Protein AF-A0A959NGY1-F1 (afdb_monomer)

Mean predicted aligned error: 6.27 Å

Nearest PDB structures (foldseek):
  7a0g-assembly1_HHH  TM=1.715E-01  e=9.838E-01  Serratia marcescens
  6mrt-assembly1_A  TM=1.732E-01  e=1.813E+00  Escherichia coli K-12
  8e0m-assembly4_J  TM=2.168E-01  e=4.154E+00  synthetic construct
  8x84-assembly1_A  TM=2.748E-01  e=7.326E+00  Drosophila melanogaster

pLDDT: mean 87.31, std 7.96, range [44.34, 95.56]

Solvent-accessible surface area (backbone atoms only — not comparable to full-atom values): 14415 Å² total; per-residue (Å²): 134,86,80,70,83,81,49,65,69,60,51,49,52,52,48,64,76,48,44,64,54,61,56,50,50,51,54,52,50,49,54,50,52,50,46,69,55,47,52,39,51,52,37,30,70,77,70,30,64,66,53,15,48,46,54,49,51,46,54,59,63,68,42,46,67,54,53,57,50,37,60,57,42,42,62,56,49,50,65,50,43,63,74,26,58,91,41,62,72,58,28,42,53,53,44,52,54,48,51,51,53,47,44,52,59,48,36,50,60,42,34,53,52,48,62,48,18,80,53,40,23,78,77,73,32,72,93,37,49,70,43,30,72,46,41,54,42,44,42,54,20,51,46,31,47,46,58,46,57,54,50,61,53,38,72,67,70,69,35,57,69,61,46,50,52,51,51,50,50,49,46,52,53,47,53,48,36,41,58,52,29,56,75,74,37,95,47,59,66,59,24,52,38,51,32,22,51,57,48,24,52,52,26,48,48,52,44,48,52,51,13,56,76,58,75,38,39,69,58,53,53,51,40,48,48,68,28,50,53,54,35,55,52,51,31,54,49,45,68,71,71,46,91,49,68,69,58,42,53,51,49,52,52,53,50,49,51,53,49,50,53,55,50,50,61,50,50,67,76,72,108

Sequence (271 aa):
QRLLSINYNTLKSFAFKHINLPKHTITTNLINGVAGNLFPVLLAYYFSPAAAGLLFLAQQLLEAPFGMINKALWRVSYGKLSKETKKPHIAYRTLRKIHSNVSLLYSIPVLVLISFSEYSSIIFGESWKDFALIIPGYCFYVYFKNLSNATSYFTIFHKFTQESVWNIINLTVRILSIIIAANITDDPINCITIYCFISSLVYIGINTYWGLVSLQLGVFWENIAITIIPVLTIAYLISNFTNSLLNKLLLTSIFLVLFLFLSIKRLRKIG

Foldseek 3Di:
DDPPPPDPVVVVVVCVVCVVPVVLVVVLCVLVVCLVPVLLVLLCVLARNLLSVLVVCLCVPLLVVLVVVLVVLCVVLVVVLLVCLVPLLSSLLSVLLSLLVLLQVLLLSLLVQLLCLCCVCVVPNPSNNLSSLLRNLSSLLSSLVSSLVSNVVCVSNVVSVVVVVLSVVLSVQLVVLLVVQSVVDNDSSSSSSSSSVSSSVSSVVSLCVSCVVSVNNVSSVVSNCLRVVLSVVLSVCSVPPDPDPVSSVVSSVVSSVVSCVVSVVVSVVSD

Structure (mmCIF, N/CA/C/O backbone):
data_AF-A0A959NGY1-F1
#
_entry.id   AF-A0A959NGY1-F1
#
loop_
_atom_site.group_PDB
_atom_site.id
_atom_site.type_symbol
_atom_site.label_atom_id
_atom_site.label_alt_id
_atom_site.label_comp_id
_atom_site.label_asym_id
_atom_site.label_entity_id
_atom_site.label_seq_id
_atom_site.pdbx_PDB_ins_code
_atom_site.Cartn_x
_atom_site.Cartn_y
_atom_site.Cartn_z
_atom_site.occupancy
_atom_site.B_iso_or_equiv
_atom_site.auth_seq_id
_atom_site.auth_comp_id
_atom_site.auth_asym_id
_atom_site.auth_atom_id
_atom_site.pdbx_PDB_model_num
ATOM 1 N N . GLN A 1 1 ? -44.345 -8.610 7.244 1.00 44.34 1 GLN A N 1
ATOM 2 C CA . GLN A 1 1 ? -43.342 -7.573 7.576 1.00 44.34 1 GLN A CA 1
ATOM 3 C C . GLN A 1 1 ? -43.915 -6.220 7.169 1.00 44.34 1 GLN A C 1
ATOM 5 O O . GLN A 1 1 ? -44.184 -6.024 5.994 1.00 44.34 1 GLN A O 1
ATOM 10 N N . ARG A 1 2 ? -44.213 -5.337 8.134 1.00 44.53 2 ARG A N 1
ATOM 11 C CA . ARG A 1 2 ? -44.762 -3.994 7.874 1.00 44.53 2 ARG A CA 1
ATOM 12 C C . ARG A 1 2 ? -43.672 -3.123 7.244 1.00 44.53 2 ARG A C 1
ATOM 14 O O . ARG A 1 2 ? -42.719 -2.763 7.929 1.00 44.53 2 ARG A O 1
ATOM 21 N N . LEU A 1 3 ? -43.819 -2.783 5.966 1.00 50.94 3 LEU A N 1
ATOM 22 C CA . LEU A 1 3 ? -43.123 -1.639 5.382 1.00 50.94 3 LEU A CA 1
ATOM 23 C C . LEU A 1 3 ? -43.701 -0.392 6.061 1.00 50.94 3 LEU A C 1
ATOM 25 O O . LEU A 1 3 ? -44.838 -0.007 5.805 1.00 50.94 3 LEU A O 1
ATOM 29 N N . LEU A 1 4 ? -42.957 0.159 7.022 1.00 62.94 4 LEU A N 1
ATOM 30 C CA . LEU A 1 4 ? -43.281 1.427 7.671 1.00 62.94 4 LEU A CA 1
ATOM 31 C C . LEU A 1 4 ? -43.452 2.487 6.581 1.00 62.94 4 LEU A C 1
ATOM 33 O O . LEU A 1 4 ? -42.560 2.657 5.752 1.00 62.94 4 LEU A O 1
ATOM 37 N N . SER A 1 5 ? -44.588 3.184 6.585 1.00 66.44 5 SER A N 1
ATOM 38 C CA . SER A 1 5 ? -44.826 4.358 5.748 1.00 66.44 5 SER A CA 1
ATOM 39 C C . SER A 1 5 ? -43.659 5.326 5.923 1.00 66.44 5 SER A C 1
ATOM 41 O O . SER A 1 5 ? -43.484 5.919 6.992 1.00 66.44 5 SER A O 1
ATOM 43 N N . ILE A 1 6 ? -42.819 5.433 4.900 1.00 70.62 6 ILE A N 1
ATOM 44 C CA . ILE A 1 6 ? -41.638 6.282 4.918 1.00 70.62 6 ILE A CA 1
ATOM 45 C C . ILE A 1 6 ? -42.121 7.735 4.945 1.00 70.62 6 ILE A C 1
ATOM 47 O O . ILE A 1 6 ? -42.560 8.279 3.936 1.00 70.62 6 ILE A O 1
ATOM 51 N N . ASN A 1 7 ? -42.081 8.360 6.120 1.00 84.06 7 ASN A N 1
ATOM 52 C CA . ASN A 1 7 ? -42.455 9.759 6.274 1.00 84.06 7 ASN A CA 1
ATOM 53 C C . ASN A 1 7 ? -41.343 10.644 5.690 1.00 84.06 7 ASN A C 1
ATOM 55 O O . ASN A 1 7 ? -40.204 10.625 6.166 1.00 84.06 7 ASN A O 1
ATOM 59 N N . TYR A 1 8 ? -41.686 11.435 4.671 1.00 84.56 8 TYR A N 1
ATOM 60 C CA . TYR A 1 8 ? -40.755 12.317 3.971 1.00 84.56 8 TYR A CA 1
ATOM 61 C C . TYR A 1 8 ? -40.022 13.286 4.909 1.00 84.56 8 TYR A C 1
ATOM 63 O O . TYR A 1 8 ? -38.820 13.487 4.761 1.00 84.56 8 TYR A O 1
ATOM 71 N N . ASN A 1 9 ? -40.695 13.832 5.926 1.00 84.25 9 ASN A N 1
ATOM 72 C CA . ASN A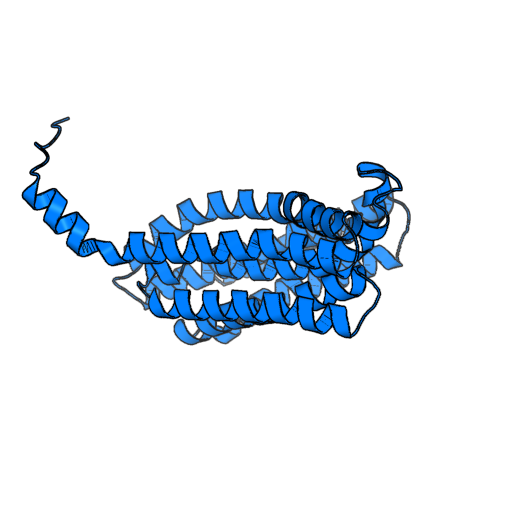 1 9 ? -40.073 14.763 6.872 1.00 84.25 9 ASN A CA 1
ATOM 73 C C . ASN A 1 9 ? -39.043 14.063 7.767 1.00 84.25 9 ASN A C 1
ATOM 75 O O . ASN A 1 9 ? -37.989 14.628 8.060 1.00 84.25 9 ASN A O 1
ATOM 79 N N . THR A 1 10 ? -39.312 12.814 8.153 1.00 82.94 10 THR A N 1
ATOM 80 C CA . THR A 1 10 ? -38.369 11.978 8.908 1.00 82.94 10 THR A CA 1
ATOM 81 C C . THR A 1 10 ? -37.174 11.582 8.045 1.00 82.94 10 THR A C 1
ATOM 83 O O . THR A 1 10 ? -36.039 11.607 8.515 1.00 82.94 10 THR A O 1
ATOM 86 N N . LEU A 1 11 ? -37.402 11.277 6.765 1.00 84.06 11 LEU A N 1
ATOM 87 C CA . LEU A 1 11 ? -36.331 10.934 5.833 1.00 84.06 11 LEU A CA 1
ATOM 88 C C . LEU A 1 11 ? -35.454 12.150 5.509 1.00 84.06 11 LEU A C 1
ATOM 90 O O . LEU A 1 11 ? -34.229 12.050 5.519 1.00 84.06 11 LEU A O 1
ATOM 94 N N . LYS A 1 12 ? -36.074 13.319 5.315 1.00 85.06 12 LYS A N 1
ATOM 95 C CA . LYS A 1 12 ? -35.396 14.602 5.123 1.00 85.06 12 LYS A CA 1
ATOM 96 C C . LYS A 1 12 ? -34.553 14.963 6.346 1.00 85.06 12 LYS A C 1
ATOM 98 O O . LYS A 1 12 ? -33.370 15.250 6.190 1.00 85.06 12 LYS A O 1
ATOM 103 N N . SER A 1 13 ? -35.106 14.903 7.561 1.00 85.12 13 SER A N 1
ATOM 104 C CA . SER A 1 13 ? -34.338 15.226 8.774 1.00 85.12 13 SER A CA 1
ATOM 105 C C . SER A 1 13 ? -33.170 14.260 8.994 1.00 85.12 13 SER A C 1
ATOM 107 O O . SER A 1 13 ? -32.072 14.695 9.344 1.00 85.12 13 SER A O 1
ATOM 109 N N . PHE A 1 14 ? -33.363 12.969 8.706 1.00 84.88 14 PHE A N 1
ATOM 110 C CA . PHE A 1 14 ? -32.304 11.966 8.771 1.00 84.88 14 PH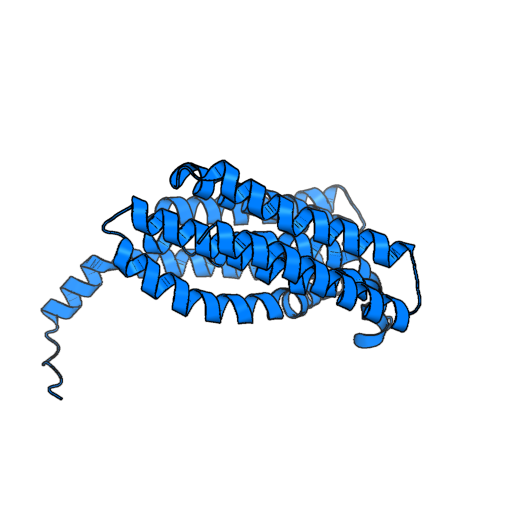E A CA 1
ATOM 111 C C . PHE A 1 14 ? -31.201 12.225 7.733 1.00 84.88 14 PHE A C 1
ATOM 113 O O . PHE A 1 14 ? -30.018 12.180 8.071 1.00 84.88 14 PHE A O 1
ATOM 120 N N . ALA A 1 15 ? -31.568 12.571 6.495 1.00 83.00 15 ALA A N 1
ATOM 121 C CA . ALA A 1 15 ? -30.618 12.925 5.443 1.00 83.00 15 ALA A CA 1
ATOM 122 C C . ALA A 1 15 ? -29.793 14.170 5.809 1.00 83.00 15 ALA A C 1
ATOM 124 O O . ALA A 1 15 ? -28.568 14.141 5.705 1.00 83.00 15 ALA A O 1
ATOM 125 N N . PHE A 1 16 ? -30.432 15.232 6.316 1.00 85.44 16 PHE A N 1
ATOM 126 C CA . PHE A 1 16 ? -29.725 16.436 6.771 1.00 85.44 16 PHE A CA 1
ATOM 127 C C . PHE A 1 16 ? -28.814 16.160 7.969 1.00 85.44 16 PHE A C 1
ATOM 129 O O . PHE A 1 16 ? -27.686 16.646 8.001 1.00 85.44 16 PHE A O 1
ATOM 136 N N . LYS A 1 17 ? -29.248 15.321 8.918 1.00 83.50 17 LYS A N 1
ATOM 137 C CA . LYS A 1 17 ? -28.428 14.920 10.071 1.00 83.50 17 LYS A CA 1
ATOM 138 C C . LYS A 1 17 ? -27.142 14.195 9.658 1.00 83.50 17 LYS A C 1
ATOM 140 O O . LYS A 1 17 ? -26.129 14.313 10.344 1.00 83.50 17 LYS A O 1
ATOM 145 N N . HIS A 1 18 ? -27.170 13.463 8.545 1.00 78.94 18 HIS A N 1
ATOM 146 C CA . HIS A 1 18 ? -26.042 12.665 8.063 1.00 78.94 18 HIS A CA 1
ATOM 147 C C . HIS A 1 18 ? -25.362 13.227 6.805 1.00 78.94 18 HIS A C 1
ATOM 149 O O . HIS A 1 18 ? -24.493 12.554 6.260 1.00 78.94 18 HIS A O 1
ATOM 155 N N . ILE A 1 19 ? -25.676 14.458 6.378 1.00 82.44 19 ILE A N 1
ATOM 156 C CA . ILE A 1 19 ? -25.215 15.051 5.105 1.00 82.44 19 ILE A CA 1
ATOM 157 C C . ILE A 1 19 ? -23.688 15.172 4.979 1.00 82.44 19 ILE A C 1
ATOM 159 O O . ILE A 1 19 ? -23.140 15.142 3.876 1.00 82.44 19 ILE A O 1
ATOM 163 N N . ASN A 1 20 ? -22.982 15.254 6.108 1.00 77.62 20 ASN A N 1
ATOM 164 C CA . ASN A 1 20 ? -21.523 15.333 6.121 1.00 77.62 20 ASN A CA 1
ATOM 165 C C . ASN A 1 20 ? -20.879 14.053 5.578 1.00 77.62 20 ASN A C 1
ATOM 167 O O . ASN A 1 20 ? -19.856 14.137 4.908 1.00 77.62 20 ASN A O 1
ATOM 171 N N . LEU A 1 21 ? -21.492 12.886 5.799 1.00 77.81 21 LEU A N 1
ATOM 172 C CA . LEU A 1 21 ? -20.966 11.617 5.304 1.00 77.81 21 LEU A CA 1
ATOM 173 C C . LEU A 1 21 ? -20.900 11.582 3.763 1.00 77.81 21 LEU A C 1
ATOM 175 O O . LEU A 1 21 ? -19.789 11.495 3.248 1.00 77.81 21 LEU A O 1
ATOM 179 N N . PRO A 1 22 ? -22.011 11.711 3.002 1.00 79.69 22 PRO A N 1
ATOM 180 C CA . PRO A 1 22 ? -21.950 11.696 1.544 1.00 79.69 22 PRO A CA 1
ATOM 181 C C . PRO A 1 22 ? -21.098 12.843 0.997 1.00 79.69 22 PRO A C 1
ATOM 183 O O . PRO A 1 22 ? -20.336 12.617 0.063 1.00 79.69 22 PRO A O 1
ATOM 186 N N . LYS A 1 23 ? -21.137 14.040 1.604 1.00 80.56 23 LYS A N 1
ATOM 187 C CA . LYS A 1 23 ? -20.285 15.164 1.185 1.00 80.56 23 LYS A CA 1
ATOM 188 C C . LYS A 1 23 ? -18.796 14.811 1.273 1.00 80.56 23 LYS A C 1
ATOM 190 O O . LYS A 1 23 ? -18.067 15.004 0.305 1.00 80.56 23 LYS A O 1
ATOM 195 N N . HIS A 1 24 ? -18.348 14.257 2.399 1.00 77.25 24 HIS A N 1
ATOM 196 C CA . HIS A 1 24 ? -16.954 13.847 2.569 1.00 77.25 24 HIS A CA 1
ATOM 197 C C . HIS A 1 24 ? -16.579 12.654 1.693 1.00 77.25 24 HIS A C 1
ATOM 199 O O . HIS A 1 24 ? -15.494 12.649 1.112 1.00 77.25 24 HIS A O 1
ATOM 205 N N . THR A 1 25 ? -17.465 11.666 1.562 1.00 75.94 25 THR A N 1
ATOM 206 C CA . THR A 1 25 ? -17.229 10.495 0.713 1.00 75.94 25 THR A CA 1
ATOM 207 C C . THR A 1 25 ? -17.084 10.890 -0.755 1.00 75.94 25 THR A C 1
ATOM 209 O O . THR A 1 25 ? -16.156 10.423 -1.405 1.00 75.94 25 THR A O 1
ATOM 212 N N . ILE A 1 26 ? -17.929 11.788 -1.275 1.00 82.44 26 ILE A N 1
ATOM 213 C CA . ILE A 1 26 ? -17.833 12.273 -2.660 1.00 82.44 26 ILE A CA 1
ATOM 214 C C . ILE A 1 26 ? -16.496 12.982 -2.885 1.00 82.44 26 ILE A C 1
ATOM 216 O O . ILE A 1 26 ? -15.760 12.608 -3.795 1.00 82.44 26 ILE A O 1
ATOM 220 N N . THR A 1 27 ? -16.139 13.950 -2.035 1.00 79.75 27 THR A N 1
ATOM 221 C CA . THR A 1 27 ? -14.873 14.689 -2.170 1.00 79.75 27 THR A CA 1
ATOM 222 C C . THR A 1 27 ? -13.664 13.761 -2.090 1.00 79.75 27 THR A C 1
ATOM 224 O O . THR A 1 27 ? -12.754 13.850 -2.909 1.00 79.75 27 THR A O 1
ATOM 227 N N . THR A 1 28 ? -13.667 12.831 -1.136 1.00 76.69 28 THR A N 1
ATOM 228 C CA . THR A 1 28 ? -12.581 11.861 -0.955 1.00 76.69 28 THR A CA 1
ATOM 229 C C . THR A 1 28 ? -12.456 10.928 -2.156 1.00 76.69 28 THR A C 1
ATOM 231 O O . THR A 1 28 ? -11.351 10.692 -2.640 1.00 76.69 28 THR A O 1
ATOM 234 N N . ASN A 1 29 ? -13.577 10.437 -2.688 1.00 79.19 29 ASN A N 1
ATOM 235 C CA . ASN A 1 29 ? -13.581 9.577 -3.868 1.00 79.19 29 ASN A CA 1
ATOM 236 C C . ASN A 1 29 ? -13.106 10.319 -5.119 1.00 79.19 29 ASN A C 1
ATOM 238 O O . ASN A 1 29 ? -12.362 9.741 -5.905 1.00 79.19 29 ASN A O 1
ATOM 242 N N . LEU A 1 30 ? -13.478 11.591 -5.288 1.00 82.62 30 LEU A N 1
ATOM 243 C CA . LEU A 1 30 ? -12.987 12.424 -6.387 1.00 82.62 30 LEU A CA 1
ATOM 244 C C . LEU A 1 30 ? -11.478 12.649 -6.286 1.00 82.62 30 LEU A C 1
ATOM 246 O O . LEU A 1 30 ? -10.767 12.392 -7.252 1.00 82.62 30 LEU A O 1
ATOM 250 N N . ILE A 1 31 ? -10.980 13.053 -5.113 1.00 79.50 31 ILE A N 1
ATOM 251 C CA . ILE A 1 31 ? -9.542 13.242 -4.871 1.00 79.50 31 ILE A CA 1
ATOM 252 C C . ILE A 1 31 ? -8.777 11.954 -5.177 1.00 79.50 31 ILE A C 1
ATOM 254 O O . ILE A 1 31 ? -7.792 11.979 -5.910 1.00 79.50 31 ILE A O 1
ATOM 258 N N . ASN A 1 32 ? -9.250 10.818 -4.664 1.00 77.44 32 ASN A N 1
ATOM 259 C CA . ASN A 1 32 ? -8.598 9.530 -4.878 1.00 77.44 32 ASN A CA 1
ATOM 260 C C . ASN A 1 32 ? -8.693 9.050 -6.333 1.00 77.44 32 ASN A C 1
ATOM 262 O O . ASN A 1 32 ? -7.741 8.450 -6.829 1.00 77.44 32 ASN A O 1
ATOM 266 N N . GLY A 1 33 ? -9.804 9.328 -7.018 1.00 78.94 33 GLY A N 1
ATOM 267 C CA . GLY A 1 33 ? -9.996 9.010 -8.432 1.00 78.94 33 GLY A CA 1
ATOM 268 C C . GLY A 1 33 ? -9.076 9.825 -9.337 1.00 78.94 33 GLY A C 1
ATOM 269 O O . GLY A 1 33 ? -8.413 9.255 -10.202 1.00 78.94 33 GLY A O 1
ATOM 270 N N . VAL A 1 34 ? -8.971 11.136 -9.094 1.00 80.75 34 VAL A N 1
ATOM 271 C CA . VAL A 1 34 ? -8.015 12.006 -9.794 1.00 80.75 34 VAL A CA 1
ATOM 272 C C . VAL A 1 34 ? -6.599 11.542 -9.504 1.00 80.75 34 VAL A C 1
ATOM 274 O O . VAL A 1 34 ? -5.860 11.297 -10.446 1.00 80.75 34 VAL A O 1
ATOM 277 N N . ALA A 1 35 ? -6.243 11.331 -8.232 1.00 75.12 35 ALA A N 1
ATOM 278 C CA . ALA A 1 35 ? -4.925 10.834 -7.856 1.00 75.12 35 ALA A CA 1
ATOM 279 C C . ALA A 1 35 ? -4.588 9.560 -8.648 1.00 75.12 35 ALA A C 1
ATOM 281 O O . ALA A 1 35 ? -3.631 9.543 -9.410 1.00 75.12 35 ALA A O 1
ATOM 282 N N . GLY A 1 36 ? -5.404 8.508 -8.525 1.00 75.44 36 GLY A N 1
ATOM 283 C CA . GLY A 1 36 ? -5.124 7.193 -9.109 1.00 75.44 36 GLY A CA 1
ATOM 284 C C . GLY A 1 36 ? -4.851 7.206 -10.615 1.00 75.44 36 GLY A C 1
ATOM 285 O O . GLY A 1 36 ? -3.974 6.469 -11.063 1.00 75.44 36 GLY A O 1
ATOM 286 N N . ASN A 1 37 ? -5.549 8.066 -11.362 1.00 83.62 37 ASN A N 1
ATOM 287 C CA . ASN A 1 37 ? -5.428 8.162 -12.819 1.00 83.62 37 ASN A CA 1
ATOM 288 C C . ASN A 1 37 ? -4.421 9.221 -13.281 1.00 83.62 37 ASN A C 1
ATOM 290 O O . ASN A 1 37 ? -3.839 9.085 -14.353 1.00 83.62 37 ASN A O 1
ATOM 294 N N . LEU A 1 38 ? -4.182 10.260 -12.482 1.00 87.56 38 LEU A N 1
ATOM 295 C CA . LEU A 1 38 ? -3.231 11.311 -12.826 1.00 87.56 38 LEU A CA 1
ATOM 296 C C . LEU A 1 38 ? -1.793 10.778 -12.847 1.00 87.56 38 LEU A C 1
ATOM 298 O O . LEU A 1 38 ? -1.001 11.226 -13.668 1.00 87.56 38 LEU A O 1
ATOM 302 N N . PHE A 1 39 ? -1.448 9.802 -11.998 1.00 85.88 39 PHE A N 1
ATOM 303 C CA . PHE A 1 39 ? -0.073 9.287 -11.942 1.00 85.88 39 PHE A CA 1
ATOM 304 C C . PHE A 1 39 ? 0.375 8.582 -13.229 1.00 85.88 39 PHE A C 1
ATOM 306 O O . PHE A 1 39 ? 1.413 8.985 -13.752 1.00 85.88 39 PHE A O 1
ATOM 313 N N . PRO A 1 40 ? -0.371 7.607 -13.797 1.00 90.44 40 PRO A N 1
ATOM 314 C CA . PRO A 1 40 ? -0.023 7.053 -15.106 1.00 90.44 40 PRO A CA 1
ATOM 315 C C . PRO A 1 40 ? 0.048 8.120 -16.207 1.00 90.44 40 PRO A C 1
ATOM 317 O O . PRO A 1 40 ? 0.937 8.058 -17.047 1.00 90.44 40 PRO A O 1
ATOM 320 N N . VAL A 1 41 ? -0.834 9.128 -16.182 1.00 92.94 41 VAL A N 1
ATOM 321 C CA . VAL A 1 41 ? -0.826 10.224 -17.169 1.00 92.94 41 VAL A CA 1
ATOM 322 C C . VAL A 1 41 ? 0.448 11.066 -17.068 1.00 92.94 41 VAL A C 1
ATOM 324 O O . VAL A 1 41 ? 1.081 11.333 -18.085 1.00 92.94 41 VAL A O 1
ATOM 327 N N . LEU A 1 42 ? 0.861 11.448 -15.856 1.00 93.38 42 LEU A N 1
ATOM 328 C CA . LEU A 1 42 ? 2.111 12.183 -15.646 1.00 93.38 42 LEU A CA 1
ATOM 329 C C . LEU A 1 42 ? 3.3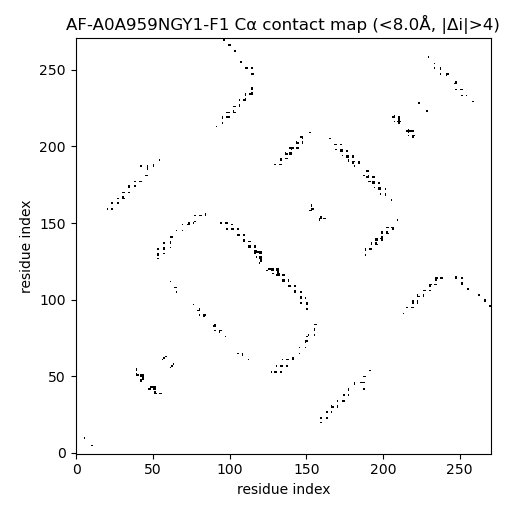24 11.351 -16.079 1.00 93.38 42 LEU A C 1
ATOM 331 O O . LEU A 1 42 ? 4.219 11.873 -16.732 1.00 93.38 42 LEU A O 1
ATOM 335 N N . LEU A 1 43 ? 3.333 10.050 -15.785 1.00 94.38 43 LEU A N 1
ATOM 336 C CA . LEU A 1 43 ? 4.395 9.147 -16.235 1.00 94.38 43 LEU A CA 1
ATOM 337 C C . LEU A 1 43 ? 4.459 9.026 -17.763 1.00 94.38 43 LEU A C 1
ATOM 339 O O . LEU A 1 43 ? 5.552 9.022 -18.326 1.00 94.38 43 LEU A O 1
ATOM 343 N N . ALA A 1 44 ? 3.305 8.977 -18.435 1.00 95.56 44 ALA A N 1
ATOM 344 C CA . ALA A 1 44 ? 3.236 8.980 -19.894 1.00 95.56 44 ALA A CA 1
ATOM 345 C C . ALA A 1 44 ? 3.781 10.281 -20.492 1.00 95.56 44 ALA A C 1
ATOM 347 O O . ALA A 1 44 ? 4.455 10.238 -21.516 1.00 95.56 44 ALA A O 1
ATOM 348 N N . TYR A 1 45 ? 3.483 11.413 -19.848 1.00 95.44 45 TYR A N 1
ATOM 349 C CA . TYR A 1 45 ? 3.924 12.738 -20.275 1.00 95.44 45 TYR A CA 1
ATOM 350 C C . TYR A 1 45 ? 5.437 12.936 -20.118 1.00 95.44 45 TYR A C 1
ATOM 352 O O . TYR A 1 45 ? 6.078 13.422 -21.043 1.00 95.44 45 TYR A O 1
ATOM 360 N N . TYR A 1 46 ? 6.006 12.563 -18.967 1.00 95.44 46 TYR A N 1
ATOM 361 C CA . TYR A 1 46 ? 7.428 12.785 -18.684 1.00 95.44 46 TYR A CA 1
ATOM 362 C C . TYR A 1 46 ? 8.358 11.748 -19.323 1.00 95.44 46 TYR A C 1
ATOM 364 O O . TYR A 1 46 ? 9.492 12.086 -19.638 1.00 95.44 46 TYR A O 1
ATOM 372 N N . PHE A 1 47 ? 7.902 10.503 -19.507 1.00 95.56 47 PHE A N 1
ATOM 373 C CA . PHE A 1 47 ? 8.756 9.411 -19.984 1.00 95.56 47 PHE A CA 1
ATOM 374 C C . PHE A 1 47 ? 8.232 8.794 -21.278 1.00 95.56 47 PHE A C 1
ATOM 376 O O . PHE A 1 47 ? 8.783 9.018 -22.351 1.00 95.56 47 PHE A O 1
ATOM 383 N N . SER A 1 48 ? 7.192 7.963 -21.189 1.00 94.94 48 SER A N 1
ATOM 384 C CA . SER A 1 48 ? 6.589 7.307 -22.351 1.00 94.94 48 SER A CA 1
ATOM 385 C C . SER A 1 48 ? 5.278 6.601 -21.990 1.00 94.94 48 SER A C 1
ATOM 387 O O . SER A 1 48 ? 5.075 6.210 -20.832 1.00 94.94 48 SER A O 1
ATOM 389 N N . PRO A 1 49 ? 4.407 6.319 -22.977 1.00 94.69 49 PRO A N 1
ATOM 390 C CA . PRO A 1 49 ? 3.235 5.468 -22.769 1.00 94.69 49 PRO A CA 1
ATOM 391 C C . PRO A 1 49 ? 3.578 4.078 -22.209 1.00 94.69 49 PRO A C 1
ATOM 393 O O . PRO A 1 49 ? 2.799 3.522 -21.436 1.00 94.69 49 PRO A O 1
ATOM 396 N N . ALA A 1 50 ? 4.751 3.528 -22.549 1.00 92.25 50 ALA A N 1
ATOM 397 C CA . ALA A 1 50 ? 5.211 2.243 -22.024 1.00 92.25 50 ALA A CA 1
ATOM 398 C C . ALA A 1 50 ? 5.452 2.300 -20.504 1.00 92.25 50 ALA A C 1
ATOM 400 O O . ALA A 1 50 ? 4.987 1.424 -19.775 1.00 92.25 50 ALA A O 1
ATOM 401 N N . ALA A 1 51 ? 6.081 3.370 -20.006 1.00 93.06 51 ALA A N 1
ATOM 402 C CA . ALA A 1 51 ? 6.302 3.576 -18.574 1.00 93.06 51 ALA A CA 1
ATOM 403 C C . ALA A 1 51 ? 4.984 3.709 -17.789 1.00 93.06 51 ALA A C 1
ATOM 405 O O . ALA A 1 51 ? 4.823 3.138 -16.708 1.00 93.06 51 ALA A O 1
ATOM 406 N N . ALA A 1 52 ? 4.000 4.411 -18.358 1.00 93.94 52 ALA A N 1
ATOM 407 C CA . ALA A 1 52 ? 2.654 4.467 -17.794 1.00 93.94 52 ALA A CA 1
ATOM 408 C C . ALA A 1 52 ? 1.971 3.090 -17.776 1.00 93.94 52 ALA A C 1
ATOM 410 O O . ALA A 1 52 ? 1.305 2.746 -16.797 1.00 93.94 52 ALA A O 1
ATOM 411 N N . GLY A 1 53 ? 2.182 2.285 -18.822 1.00 93.12 53 GLY A N 1
ATOM 412 C CA . GLY A 1 53 ? 1.730 0.898 -18.901 1.00 93.12 53 GLY A CA 1
ATOM 413 C C . GLY A 1 53 ? 2.287 0.024 -17.775 1.00 93.12 53 GLY A C 1
ATOM 414 O O . GLY A 1 53 ? 1.525 -0.730 -17.169 1.00 93.12 53 GLY A O 1
ATOM 415 N N . LEU A 1 54 ? 3.573 0.170 -17.429 1.00 92.56 54 LEU A N 1
ATOM 416 C CA . LEU A 1 54 ? 4.194 -0.545 -16.303 1.00 92.56 54 LEU A CA 1
ATOM 417 C C . LEU A 1 54 ? 3.495 -0.234 -14.973 1.00 92.56 54 LEU A C 1
ATOM 419 O O . LEU A 1 54 ? 3.135 -1.148 -14.227 1.00 92.56 54 LEU A O 1
ATOM 423 N N . LEU A 1 55 ? 3.259 1.050 -14.684 1.00 92.38 55 LEU A N 1
ATOM 424 C CA . LEU A 1 55 ? 2.562 1.458 -13.461 1.00 92.38 55 LEU A CA 1
ATOM 425 C C . LEU A 1 55 ? 1.095 1.003 -13.460 1.00 92.38 55 LEU A C 1
ATOM 427 O O . LEU A 1 55 ? 0.581 0.588 -12.421 1.00 92.38 55 LEU A O 1
ATOM 431 N N . PHE A 1 56 ? 0.420 1.061 -14.608 1.00 91.94 56 PHE A N 1
ATOM 432 C CA . PHE A 1 56 ? -0.950 0.573 -14.746 1.00 91.94 56 PHE A CA 1
ATOM 433 C C . PHE A 1 56 ? -1.041 -0.935 -14.478 1.00 91.94 56 PHE A C 1
ATOM 435 O O . PHE A 1 56 ? -1.904 -1.377 -13.719 1.00 91.94 56 PHE A O 1
ATOM 442 N N . LEU A 1 57 ? -0.123 -1.731 -15.034 1.00 91.75 57 LEU A N 1
ATOM 443 C CA . LEU A 1 57 ? -0.066 -3.167 -14.764 1.00 91.75 57 LEU A CA 1
ATOM 444 C C . LEU A 1 57 ? 0.193 -3.440 -13.275 1.00 91.75 57 LEU A C 1
ATOM 446 O O . LEU A 1 57 ? -0.467 -4.300 -12.690 1.00 91.75 57 LEU A O 1
ATOM 450 N N . ALA A 1 58 ? 1.075 -2.660 -12.638 1.00 92.38 58 ALA A N 1
ATOM 451 C CA . ALA A 1 58 ? 1.319 -2.733 -11.196 1.00 92.38 58 ALA A CA 1
ATOM 452 C C . ALA A 1 58 ? 0.037 -2.484 -10.390 1.00 92.38 58 ALA A C 1
ATOM 454 O O . ALA A 1 58 ? -0.298 -3.273 -9.508 1.00 92.38 58 ALA A O 1
ATOM 455 N N . GLN A 1 59 ? -0.712 -1.432 -10.730 1.00 91.69 59 GLN A N 1
ATOM 456 C CA . GLN A 1 59 ? -1.990 -1.108 -10.092 1.00 91.69 59 GLN A CA 1
ATOM 457 C C . GLN A 1 59 ? -2.989 -2.262 -10.198 1.00 91.69 59 GLN A C 1
ATOM 459 O O . GLN A 1 59 ? -3.598 -2.636 -9.199 1.00 91.69 59 GLN A O 1
ATOM 464 N N . GLN A 1 60 ? -3.147 -2.854 -11.382 1.00 90.06 60 GLN A N 1
ATOM 465 C CA . GLN A 1 60 ? -4.150 -3.900 -11.582 1.00 90.06 60 GLN A CA 1
ATOM 466 C C . GLN A 1 60 ? -3.754 -5.227 -10.937 1.00 90.06 60 GLN A C 1
ATOM 468 O O . GLN A 1 60 ? -4.572 -5.862 -10.272 1.00 90.06 60 GLN A O 1
ATOM 473 N N . LEU A 1 61 ? -2.503 -5.650 -11.115 1.00 90.38 61 LEU A N 1
ATOM 474 C CA . LEU A 1 61 ? -2.048 -6.957 -10.657 1.00 90.38 61 LEU A CA 1
ATOM 475 C C . LEU A 1 61 ? -1.752 -6.961 -9.157 1.00 90.38 61 LEU A C 1
ATOM 477 O O . LEU A 1 61 ? -2.181 -7.862 -8.435 1.00 90.38 61 LEU A O 1
ATOM 481 N N . LEU A 1 62 ? -1.010 -5.958 -8.685 1.00 92.25 62 LEU A N 1
ATOM 482 C CA . LEU A 1 62 ? -0.471 -5.961 -7.330 1.00 92.25 62 LEU A CA 1
ATOM 483 C C . LEU A 1 62 ? -1.506 -5.480 -6.311 1.00 92.25 62 LEU A C 1
ATOM 485 O O . LEU A 1 62 ? -1.440 -5.911 -5.166 1.00 92.25 62 LEU A O 1
ATOM 489 N N . GLU A 1 63 ? -2.499 -4.660 -6.689 1.00 91.88 63 GLU A N 1
ATOM 490 C CA . GLU A 1 63 ? -3.579 -4.269 -5.765 1.00 91.88 63 GLU A CA 1
ATOM 491 C C . GLU A 1 63 ? -4.720 -5.297 -5.675 1.00 91.88 63 GLU A C 1
ATOM 493 O O . GLU A 1 63 ? -5.408 -5.350 -4.650 1.00 91.88 63 GLU A O 1
ATOM 498 N N . ALA A 1 64 ? -4.916 -6.143 -6.694 1.00 91.44 64 ALA A N 1
ATOM 499 C CA . ALA A 1 64 ? -6.001 -7.128 -6.746 1.00 91.44 64 ALA A CA 1
ATOM 500 C C . ALA A 1 64 ? -6.142 -8.005 -5.481 1.00 91.44 64 ALA A C 1
ATOM 502 O O . ALA A 1 64 ? -7.243 -8.034 -4.908 1.00 91.44 64 ALA A O 1
ATOM 503 N N . PRO A 1 65 ? -5.084 -8.681 -4.977 1.00 89.31 65 PRO A N 1
ATOM 504 C CA . PRO A 1 65 ? -5.215 -9.536 -3.795 1.00 89.31 65 PRO A CA 1
ATOM 505 C C . PRO A 1 65 ? -5.611 -8.738 -2.544 1.00 89.31 65 PRO A C 1
ATOM 507 O O . PRO A 1 65 ? -6.453 -9.178 -1.757 1.00 89.31 65 PRO A O 1
ATOM 510 N N . PHE A 1 66 ? -5.083 -7.521 -2.386 1.00 90.31 66 PHE A N 1
ATOM 511 C CA . PHE A 1 66 ? -5.434 -6.641 -1.270 1.00 90.31 66 PHE A CA 1
ATOM 512 C C . PHE A 1 66 ? -6.884 -6.168 -1.363 1.00 90.31 66 PHE A C 1
ATOM 514 O O . PHE A 1 66 ? -7.574 -6.097 -0.349 1.00 90.31 66 PHE A O 1
ATOM 521 N N . GLY A 1 67 ? -7.386 -5.894 -2.570 1.00 86.69 67 GLY A N 1
ATOM 522 C CA . GLY A 1 67 ? -8.780 -5.522 -2.804 1.00 86.69 67 GLY A CA 1
ATOM 523 C C . GLY A 1 67 ? -9.771 -6.595 -2.339 1.00 86.69 67 GLY A C 1
ATOM 524 O O . GLY A 1 67 ? -10.784 -6.270 -1.710 1.00 86.69 67 GLY A O 1
ATOM 525 N N . MET A 1 68 ? -9.474 -7.874 -2.591 1.00 86.19 68 MET A N 1
ATOM 526 C CA . MET A 1 68 ? -10.302 -8.994 -2.119 1.00 86.19 68 MET A CA 1
ATOM 527 C C . MET A 1 68 ? -10.323 -9.068 -0.589 1.00 86.19 68 MET A C 1
ATOM 529 O O . MET A 1 68 ? -11.394 -9.153 0.019 1.00 86.19 68 MET A O 1
ATOM 533 N N . ILE A 1 69 ? -9.147 -8.962 0.031 1.00 88.19 69 ILE A N 1
ATOM 534 C CA . ILE A 1 69 ? -8.994 -8.993 1.486 1.00 88.19 69 ILE A CA 1
ATOM 535 C C . ILE A 1 69 ? -9.712 -7.799 2.137 1.00 88.19 69 ILE A C 1
ATOM 537 O O . ILE A 1 69 ? -10.499 -7.989 3.065 1.00 88.19 69 ILE A O 1
ATOM 541 N N . ASN A 1 70 ? -9.523 -6.583 1.617 1.00 84.00 70 ASN A N 1
ATOM 542 C CA . ASN A 1 70 ? -10.175 -5.368 2.107 1.00 84.00 70 ASN A CA 1
ATOM 543 C C . ASN A 1 70 ? -11.698 -5.508 2.143 1.00 84.00 70 ASN A C 1
ATOM 545 O O . ASN A 1 70 ? -12.319 -5.172 3.148 1.00 84.00 70 ASN A O 1
ATOM 549 N N . LYS A 1 71 ? -12.321 -6.037 1.080 1.00 83.31 71 LYS A N 1
ATOM 550 C CA . LYS A 1 71 ? -13.783 -6.226 1.030 1.00 83.31 71 LYS A CA 1
ATOM 551 C C . LYS A 1 71 ? -14.283 -7.153 2.143 1.00 83.31 71 LYS A C 1
ATOM 553 O O . LYS A 1 71 ? -15.325 -6.880 2.743 1.00 83.31 71 LYS A O 1
ATOM 558 N N . ALA A 1 72 ? -13.552 -8.230 2.430 1.00 83.38 72 ALA A N 1
ATOM 559 C CA . ALA A 1 72 ? -13.890 -9.163 3.502 1.00 83.38 72 ALA A CA 1
ATOM 560 C C . ALA A 1 72 ? -13.686 -8.531 4.889 1.00 83.38 72 ALA A C 1
ATOM 562 O O . ALA A 1 72 ? -14.578 -8.589 5.740 1.00 83.38 72 ALA A O 1
ATOM 563 N N . LEU A 1 73 ? -12.547 -7.865 5.091 1.00 82.44 73 LEU A N 1
ATOM 564 C CA . LEU A 1 73 ? -12.229 -7.157 6.328 1.00 82.44 73 LEU A CA 1
ATOM 565 C C . LEU A 1 73 ? -13.247 -6.070 6.630 1.00 82.44 73 LEU A C 1
ATOM 567 O O . LEU A 1 73 ? -13.677 -5.943 7.772 1.00 82.44 73 LEU A O 1
ATOM 571 N N . TRP A 1 74 ? -13.681 -5.322 5.618 1.00 78.38 74 TRP A N 1
ATOM 572 C CA . TRP A 1 74 ? -14.566 -4.189 5.830 1.00 78.38 74 TRP A CA 1
ATOM 573 C C . TRP A 1 74 ? -15.911 -4.603 6.429 1.00 78.38 74 TRP A C 1
ATOM 575 O O . TRP A 1 74 ? -16.387 -3.974 7.374 1.00 78.38 74 TRP A O 1
ATOM 585 N N . ARG A 1 75 ? -16.458 -5.746 5.998 1.00 78.69 75 ARG A N 1
ATOM 586 C CA . ARG A 1 75 ? -17.691 -6.319 6.564 1.00 78.69 75 ARG A CA 1
ATOM 587 C C . ARG A 1 75 ? -17.546 -6.689 8.043 1.00 78.69 75 ARG A C 1
ATOM 589 O O . ARG A 1 75 ? -18.455 -6.434 8.831 1.00 78.69 75 ARG A O 1
ATOM 596 N N . VAL A 1 76 ? -16.412 -7.271 8.433 1.00 76.75 76 VAL A N 1
ATOM 597 C CA . VAL A 1 76 ? -16.176 -7.743 9.809 1.00 76.75 76 VAL A CA 1
ATOM 598 C C . VAL A 1 76 ? -15.785 -6.592 10.740 1.00 76.75 76 VAL A C 1
ATOM 600 O O . VAL A 1 76 ? -16.302 -6.488 11.854 1.00 76.75 76 VAL A O 1
ATOM 603 N N . SER A 1 77 ? -14.887 -5.723 10.283 1.00 76.88 77 SER A N 1
ATOM 604 C CA . SER A 1 77 ? -14.337 -4.602 11.045 1.00 76.88 77 SER A CA 1
ATOM 605 C C . SER A 1 77 ? -15.383 -3.520 11.286 1.00 76.88 77 SER A C 1
ATOM 607 O O . SER A 1 77 ? -15.563 -3.101 12.429 1.00 76.88 77 SER A O 1
ATOM 609 N N . TYR A 1 78 ? -16.123 -3.105 10.250 1.00 77.81 78 TYR A N 1
ATOM 610 C CA . TYR A 1 78 ? -17.117 -2.037 10.375 1.00 77.81 78 TYR A CA 1
ATOM 611 C C . TYR A 1 78 ? -18.259 -2.428 11.319 1.00 77.81 78 TYR A C 1
ATOM 613 O O . TYR A 1 78 ? -18.624 -1.662 12.210 1.00 77.81 78 TYR A O 1
ATOM 621 N N . GLY A 1 79 ? -18.786 -3.651 11.188 1.00 78.00 79 GLY A N 1
ATOM 622 C CA . GLY A 1 79 ? -19.875 -4.145 12.035 1.00 78.00 79 GLY A CA 1
ATOM 623 C C . GLY A 1 79 ? -19.509 -4.266 13.520 1.00 78.00 79 GLY A C 1
ATOM 624 O O . GLY A 1 79 ? -20.364 -4.042 14.376 1.00 78.00 79 GLY A O 1
ATOM 625 N N . LYS A 1 80 ? -18.251 -4.599 13.839 1.00 80.75 80 LYS A N 1
ATOM 626 C CA . LYS A 1 80 ? -17.757 -4.669 15.226 1.00 80.75 80 LYS A CA 1
ATOM 627 C C . LYS A 1 80 ? -17.451 -3.284 15.789 1.00 80.75 80 LYS A C 1
ATOM 629 O O . LYS A 1 80 ? -17.999 -2.911 16.821 1.00 80.75 80 LYS A O 1
ATOM 634 N N . LEU A 1 81 ? -16.641 -2.498 15.079 1.00 80.00 81 LEU A N 1
ATOM 635 C CA . LEU A 1 81 ? -16.195 -1.191 15.557 1.00 80.00 81 LEU A CA 1
ATOM 636 C C . LEU A 1 81 ? -17.356 -0.199 15.715 1.00 80.00 81 LEU A C 1
ATOM 638 O O . LEU A 1 81 ? -17.387 0.533 16.700 1.00 80.00 81 LEU A O 1
ATOM 642 N N . SER A 1 82 ? -18.344 -0.213 14.811 1.00 78.81 82 SER A N 1
ATOM 643 C CA . SER A 1 82 ? -19.527 0.665 14.894 1.00 78.81 82 SER A CA 1
ATOM 644 C C . SER A 1 82 ? -20.342 0.474 16.179 1.00 78.81 82 SER A C 1
ATOM 646 O O . SER A 1 82 ? -20.849 1.453 16.728 1.00 78.81 82 SER A O 1
ATOM 648 N N . LYS A 1 83 ? -20.420 -0.757 16.705 1.00 82.19 83 LYS A N 1
ATOM 649 C CA . LYS A 1 83 ? -21.122 -1.078 17.962 1.00 82.19 83 LYS A CA 1
ATOM 650 C C . LYS A 1 83 ? -20.351 -0.629 19.204 1.00 82.19 83 LYS A C 1
ATOM 652 O O . LYS A 1 83 ? -20.948 -0.409 20.255 1.00 82.19 83 LYS A O 1
ATOM 657 N N . GLU A 1 84 ? -19.037 -0.487 19.081 1.00 82.19 84 GLU A N 1
ATOM 658 C CA . GLU A 1 84 ? -18.121 -0.203 20.186 1.00 82.19 84 GLU A CA 1
ATOM 659 C C . GLU A 1 84 ? -17.731 1.279 20.275 1.00 82.19 84 GLU A C 1
ATOM 661 O O . GLU A 1 84 ? -17.094 1.684 21.244 1.00 82.19 84 GLU A O 1
ATOM 666 N N . THR A 1 85 ? -18.163 2.118 19.326 1.00 73.06 85 THR A N 1
ATOM 667 C CA . THR A 1 85 ? -17.845 3.562 19.273 1.00 73.06 85 THR A CA 1
ATOM 668 C C . THR A 1 85 ? -18.223 4.331 20.540 1.00 73.06 85 THR A C 1
ATOM 670 O O . THR A 1 85 ? -17.546 5.291 20.897 1.00 73.06 85 THR A O 1
ATOM 673 N N . LYS A 1 86 ? -19.253 3.887 21.275 1.00 78.69 86 LYS A N 1
ATOM 674 C CA . LYS A 1 86 ? -19.659 4.486 22.561 1.00 78.69 86 LYS A CA 1
ATOM 675 C C . LYS A 1 86 ? -18.667 4.223 23.704 1.00 78.69 86 LYS A C 1
ATOM 677 O O . LYS A 1 86 ? -18.776 4.849 24.753 1.00 78.69 86 LYS A O 1
ATOM 682 N N . LYS A 1 87 ? -17.731 3.284 23.535 1.00 84.88 87 LYS A N 1
ATOM 683 C CA . LYS A 1 87 ? -16.730 2.877 24.532 1.00 84.88 87 LYS A CA 1
ATOM 684 C C . LYS A 1 87 ? -15.337 2.859 23.883 1.00 84.88 87 LYS A C 1
ATOM 686 O O . LYS A 1 87 ? -14.897 1.805 23.420 1.00 84.88 87 LYS A O 1
ATOM 691 N N . PRO A 1 88 ? -14.613 3.996 23.887 1.00 79.75 88 PRO A N 1
ATOM 692 C CA . PRO A 1 88 ? -13.359 4.162 23.144 1.00 79.75 88 PRO A CA 1
ATOM 693 C C . PRO A 1 88 ? -12.314 3.076 23.426 1.00 79.75 88 PRO A C 1
ATOM 695 O O . PRO A 1 88 ? -11.687 2.566 22.505 1.00 79.75 88 PRO A O 1
ATOM 698 N N . HIS A 1 89 ? -12.184 2.649 24.685 1.00 82.38 89 HIS A N 1
ATOM 699 C CA . HIS A 1 89 ? -11.246 1.598 25.092 1.00 82.38 89 HIS A CA 1
ATOM 700 C C . HIS A 1 89 ? -11.516 0.240 24.417 1.00 82.38 89 HIS A C 1
ATOM 702 O O . HIS A 1 89 ? -10.574 -0.455 24.035 1.00 82.38 89 HIS A O 1
ATOM 708 N N . ILE A 1 90 ? -12.788 -0.136 24.232 1.00 85.88 90 ILE A N 1
ATOM 709 C CA . ILE A 1 90 ? -13.161 -1.387 23.555 1.00 85.88 90 ILE A CA 1
ATOM 710 C C . ILE A 1 90 ? -12.869 -1.254 22.064 1.00 85.88 90 ILE A C 1
ATOM 712 O O . ILE A 1 90 ? -12.180 -2.107 21.504 1.00 85.88 90 ILE A O 1
ATOM 716 N N . ALA A 1 91 ? -13.288 -0.136 21.462 1.00 85.50 91 ALA A N 1
ATOM 717 C CA . ALA A 1 91 ? -13.039 0.141 20.055 1.00 85.50 91 ALA A CA 1
ATOM 718 C C . ALA A 1 91 ? -11.537 0.089 19.734 1.00 85.50 91 ALA A C 1
ATOM 720 O O . ALA A 1 91 ? -11.145 -0.573 18.778 1.00 85.50 91 ALA A O 1
ATOM 721 N N . TYR A 1 92 ? -10.679 0.693 20.564 1.00 87.25 92 TYR A N 1
ATOM 722 C CA . TYR A 1 92 ? -9.223 0.646 20.392 1.00 87.25 92 TYR A CA 1
ATOM 723 C C . TYR A 1 92 ? -8.640 -0.759 20.583 1.00 87.25 92 TYR A C 1
ATOM 725 O O . TYR A 1 92 ? -7.691 -1.125 19.892 1.00 87.25 92 TYR A O 1
ATOM 733 N N . ARG A 1 93 ? -9.185 -1.595 21.475 1.00 86.88 93 ARG A N 1
ATOM 734 C CA . ARG A 1 93 ? -8.739 -2.995 21.589 1.00 86.88 93 ARG A CA 1
ATOM 735 C C . ARG A 1 93 ? -9.113 -3.806 20.347 1.00 86.88 93 ARG A C 1
ATOM 737 O O . ARG A 1 93 ? -8.296 -4.583 19.855 1.00 86.88 93 ARG A O 1
ATOM 744 N N . THR A 1 94 ? -10.321 -3.623 19.826 1.00 87.06 94 THR A N 1
ATOM 745 C CA . THR A 1 94 ? -10.765 -4.247 18.570 1.00 87.06 94 THR A CA 1
ATOM 746 C C . THR A 1 94 ? -9.904 -3.786 17.403 1.00 87.06 94 THR A C 1
ATOM 748 O O . THR A 1 94 ? -9.482 -4.593 16.576 1.00 87.06 94 THR A O 1
ATOM 751 N N . LEU A 1 95 ? -9.552 -2.506 17.399 1.00 86.69 95 LEU A N 1
ATOM 752 C CA . LEU A 1 95 ? -8.662 -1.899 16.431 1.00 86.69 95 LEU A CA 1
ATOM 753 C C . LEU A 1 95 ? -7.280 -2.541 16.395 1.00 86.69 95 LEU A C 1
ATOM 755 O O . LEU A 1 95 ? -6.819 -2.948 15.330 1.00 86.69 95 LEU A O 1
ATOM 759 N N . ARG A 1 96 ? -6.676 -2.723 17.572 1.00 88.00 96 ARG A N 1
ATOM 760 C CA . ARG A 1 96 ? -5.417 -3.448 17.744 1.00 88.00 96 ARG A CA 1
ATOM 761 C C . ARG A 1 96 ? -5.462 -4.820 17.079 1.00 88.00 96 ARG A C 1
ATOM 763 O O . ARG A 1 96 ? -4.540 -5.199 16.358 1.00 88.00 96 ARG A O 1
ATOM 770 N N . LYS A 1 97 ? -6.532 -5.577 17.344 1.00 88.06 97 LYS A N 1
ATOM 771 C CA . LYS A 1 97 ? -6.711 -6.944 16.837 1.00 88.06 97 LYS A CA 1
ATOM 772 C C . LYS A 1 97 ? -6.857 -6.953 15.321 1.00 88.06 97 LYS A C 1
ATOM 774 O O . LYS A 1 97 ? -6.207 -7.758 14.663 1.00 88.06 97 LYS A O 1
ATOM 779 N N . ILE A 1 98 ? -7.667 -6.045 14.775 1.00 88.25 98 ILE A N 1
ATOM 780 C CA . ILE A 1 98 ? -7.827 -5.900 13.326 1.00 88.25 98 ILE A CA 1
ATOM 781 C C . ILE A 1 98 ? -6.476 -5.563 12.705 1.00 88.25 98 ILE A C 1
ATOM 783 O O . ILE A 1 98 ? -6.018 -6.318 11.860 1.00 88.25 98 ILE A O 1
ATOM 787 N N . HIS A 1 99 ? -5.7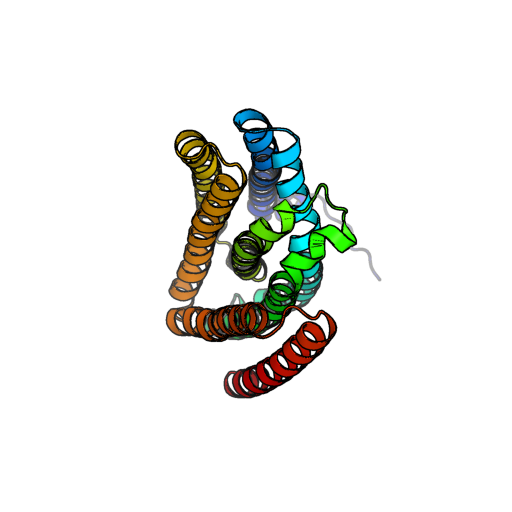98 -4.514 13.170 1.00 89.81 99 HIS A N 1
ATOM 788 C CA . HIS A 1 99 ? -4.511 -4.117 12.609 1.00 89.81 99 HIS A CA 1
ATOM 789 C C . HIS A 1 99 ? -3.479 -5.255 12.647 1.00 89.81 99 HIS A C 1
ATOM 791 O O . HIS A 1 99 ? -2.834 -5.519 11.639 1.00 89.81 99 HIS A O 1
ATOM 797 N N . SER A 1 100 ? -3.363 -5.972 13.772 1.00 89.31 100 SER A N 1
ATOM 798 C CA . SER A 1 100 ? -2.416 -7.095 13.913 1.00 89.31 100 SER A CA 1
ATOM 799 C C . SER A 1 100 ? -2.720 -8.246 12.943 1.00 89.31 100 SER A C 1
ATOM 801 O O . SER A 1 100 ? -1.811 -8.839 12.369 1.00 89.31 100 SER A O 1
ATOM 803 N N . ASN A 1 101 ? -4.002 -8.571 12.747 1.00 88.81 101 ASN A N 1
ATOM 804 C CA . ASN A 1 101 ? -4.411 -9.624 11.816 1.00 88.81 101 ASN A CA 1
ATOM 805 C C . ASN A 1 101 ? -4.203 -9.197 10.360 1.00 88.81 101 ASN A C 1
ATOM 807 O O . ASN A 1 101 ? -3.779 -9.995 9.532 1.00 88.81 101 ASN A O 1
ATOM 811 N N . VAL A 1 102 ? -4.516 -7.941 10.051 1.00 90.00 102 VAL A N 1
ATOM 812 C CA . VAL A 1 102 ? -4.433 -7.388 8.700 1.00 90.00 102 VAL A CA 1
ATOM 813 C C . VAL A 1 102 ? -2.986 -7.217 8.259 1.00 90.00 102 VAL A C 1
ATOM 815 O O . VAL A 1 102 ? -2.661 -7.597 7.139 1.00 90.00 102 VAL A O 1
ATOM 818 N N . SER A 1 103 ? -2.107 -6.722 9.136 1.00 91.62 103 SER A N 1
ATOM 819 C CA . SER A 1 103 ? -0.677 -6.608 8.834 1.00 91.62 103 SER A CA 1
ATOM 820 C C . SER A 1 103 ? -0.087 -7.969 8.464 1.00 91.62 103 SER A C 1
ATOM 822 O O . SER A 1 103 ? 0.689 -8.064 7.518 1.00 91.62 103 SER A O 1
ATOM 824 N N . LEU A 1 104 ? -0.502 -9.032 9.165 1.00 90.44 104 LEU A N 1
ATOM 825 C CA . LEU A 1 104 ? -0.093 -10.403 8.865 1.00 90.44 104 LEU A CA 1
ATOM 826 C C . LEU A 1 104 ? -0.712 -10.940 7.568 1.00 90.44 104 LEU A C 1
ATOM 828 O O . LEU A 1 104 ? -0.067 -11.656 6.812 1.00 90.44 104 LEU A O 1
ATOM 832 N N . LEU A 1 105 ? -1.980 -10.634 7.313 1.00 90.88 105 LEU A N 1
ATOM 833 C CA . LEU A 1 105 ? -2.666 -11.115 6.118 1.00 90.88 105 LEU A CA 1
ATOM 834 C C . LEU A 1 105 ? -2.094 -10.469 4.847 1.00 90.88 105 LEU A C 1
ATOM 836 O O . LEU A 1 105 ? -2.017 -11.122 3.811 1.00 90.88 105 LEU A O 1
ATOM 840 N N . TYR A 1 106 ? -1.654 -9.211 4.936 1.00 92.44 106 TYR A N 1
ATOM 841 C CA . TYR A 1 106 ? -1.029 -8.470 3.840 1.00 92.44 106 TYR A CA 1
ATOM 842 C C . TYR A 1 106 ? 0.426 -8.832 3.583 1.00 92.44 106 TYR A C 1
ATOM 844 O O . TYR A 1 106 ? 0.855 -8.737 2.437 1.00 92.44 106 TYR A O 1
ATOM 852 N N . SER A 1 107 ? 1.182 -9.299 4.577 1.00 92.19 107 SER A N 1
ATOM 853 C CA . SER A 1 107 ? 2.548 -9.772 4.328 1.00 92.19 107 SER A CA 1
ATOM 854 C C . SER A 1 107 ? 2.601 -11.000 3.416 1.00 92.19 107 SER A C 1
ATOM 856 O O . SER A 1 107 ? 3.591 -11.185 2.717 1.00 92.19 107 SER A O 1
ATOM 858 N N . ILE A 1 108 ? 1.540 -11.815 3.380 1.00 92.50 108 ILE A N 1
ATOM 859 C CA . ILE A 1 108 ? 1.467 -13.026 2.548 1.00 92.50 108 ILE A CA 1
ATOM 860 C C . ILE A 1 108 ? 1.558 -12.701 1.044 1.00 92.50 108 ILE A C 1
ATOM 862 O O . ILE A 1 108 ? 2.504 -13.169 0.409 1.00 92.50 108 ILE A O 1
ATOM 866 N N . PRO A 1 109 ? 0.639 -11.912 0.442 1.00 93.69 109 PRO A N 1
ATOM 867 C CA . PRO A 1 109 ? 0.741 -11.572 -0.974 1.00 93.69 109 PRO A CA 1
ATOM 868 C C . PRO A 1 109 ? 2.005 -10.765 -1.281 1.00 93.69 109 PRO A C 1
ATOM 870 O O . PRO A 1 109 ? 2.578 -10.967 -2.343 1.00 93.69 109 PRO A O 1
ATOM 873 N N . VAL A 1 110 ? 2.488 -9.916 -0.364 1.00 94.75 110 VAL A N 1
ATOM 874 C CA . VAL A 1 110 ? 3.760 -9.191 -0.554 1.00 94.75 110 VAL A CA 1
ATOM 875 C C . VAL A 1 110 ? 4.923 -10.165 -0.723 1.00 94.75 110 VAL A C 1
ATOM 877 O O . VAL A 1 110 ? 5.682 -10.030 -1.677 1.00 94.75 110 VAL A O 1
ATOM 880 N N . LEU A 1 111 ? 5.050 -11.158 0.163 1.00 93.88 111 LEU A N 1
ATOM 881 C CA . LEU A 1 111 ? 6.122 -12.147 0.084 1.00 93.88 111 LEU A CA 1
ATOM 882 C C . LEU A 1 111 ? 6.095 -12.885 -1.255 1.00 93.88 111 LEU A C 1
ATOM 884 O O . LEU A 1 111 ? 7.111 -12.952 -1.937 1.00 93.88 111 LEU A O 1
ATOM 888 N N . VAL A 1 112 ? 4.922 -13.388 -1.648 1.00 92.94 112 VAL A N 1
ATOM 889 C CA . VAL A 1 112 ? 4.756 -14.117 -2.911 1.00 92.94 112 VAL A CA 1
ATOM 890 C C . VAL A 1 112 ? 5.107 -13.217 -4.098 1.00 92.94 112 VAL A C 1
ATOM 892 O O . VAL A 1 112 ? 5.956 -13.573 -4.906 1.00 92.94 112 VAL A O 1
ATOM 895 N N . LEU A 1 113 ? 4.515 -12.026 -4.192 1.00 93.75 113 LEU A N 1
ATOM 896 C CA . LEU A 1 113 ? 4.730 -11.135 -5.334 1.00 93.75 113 LEU A CA 1
ATOM 897 C C . LEU A 1 113 ? 6.201 -10.727 -5.483 1.00 93.75 113 LEU A C 1
ATOM 899 O O . LEU A 1 113 ? 6.710 -10.710 -6.600 1.00 93.75 113 LEU A O 1
ATOM 903 N N . ILE A 1 114 ? 6.901 -10.447 -4.379 1.00 93.94 114 ILE A N 1
ATOM 904 C CA . ILE A 1 114 ? 8.324 -10.088 -4.422 1.00 93.94 114 ILE A CA 1
ATOM 905 C C . ILE A 1 114 ? 9.188 -11.301 -4.782 1.00 93.94 114 ILE A C 1
ATOM 907 O O . ILE A 1 114 ? 10.064 -11.186 -5.632 1.00 93.94 114 ILE A O 1
ATOM 911 N N . SER A 1 115 ? 8.952 -12.473 -4.182 1.00 92.62 115 SER A N 1
ATOM 912 C CA . SER A 1 115 ? 9.774 -13.665 -4.443 1.00 92.62 115 SER A CA 1
ATOM 913 C C . SER A 1 115 ? 9.698 -14.167 -5.888 1.00 92.62 115 SER A C 1
ATOM 915 O O . SER A 1 115 ? 10.639 -14.814 -6.349 1.00 92.62 115 SER A O 1
ATOM 917 N N . PHE A 1 116 ? 8.608 -13.866 -6.599 1.00 91.94 116 PHE A N 1
ATOM 918 C CA . PHE A 1 116 ? 8.391 -14.280 -7.987 1.00 91.94 116 PHE A CA 1
ATOM 919 C C . PHE A 1 116 ? 8.451 -13.123 -8.998 1.00 91.94 116 PHE A C 1
ATOM 921 O O . PHE A 1 116 ? 8.076 -13.318 -10.153 1.00 91.94 116 PHE A O 1
ATOM 928 N N . SER A 1 117 ? 8.927 -11.934 -8.607 1.00 92.56 117 SER A N 1
ATOM 929 C CA . SER A 1 117 ? 8.902 -10.749 -9.477 1.00 92.56 117 SER A CA 1
ATOM 930 C C . SER A 1 117 ? 9.669 -10.938 -10.793 1.00 92.56 117 SER A C 1
ATOM 932 O O . SER A 1 117 ? 9.209 -10.489 -11.842 1.00 92.56 117 SER A O 1
ATOM 934 N N . GLU A 1 118 ? 10.795 -11.653 -10.766 1.00 90.69 118 GLU A N 1
ATOM 935 C CA . GLU A 1 118 ? 11.636 -11.926 -11.943 1.00 90.69 118 GLU A CA 1
ATOM 936 C C . GLU A 1 118 ? 10.949 -12.789 -13.012 1.00 90.69 118 GLU A C 1
ATOM 938 O O . GLU A 1 118 ? 11.297 -12.701 -14.184 1.00 90.69 118 GLU A O 1
ATOM 943 N N . TYR A 1 119 ? 9.949 -13.591 -12.632 1.00 90.62 119 TYR A N 1
ATOM 944 C CA . TYR A 1 119 ? 9.207 -14.443 -13.567 1.00 90.62 119 TYR A CA 1
ATOM 945 C C . TYR A 1 119 ? 8.058 -13.701 -14.252 1.00 90.62 119 TYR A C 1
ATOM 947 O O . TYR A 1 119 ? 7.298 -14.294 -15.016 1.00 90.62 119 TYR A O 1
ATOM 955 N N . SER A 1 120 ? 7.914 -12.400 -13.998 1.00 90.06 120 SER A N 1
ATOM 956 C CA . SER A 1 120 ? 6.880 -11.589 -14.633 1.00 90.06 120 SER A CA 1
ATOM 957 C C . SER A 1 120 ? 6.969 -11.591 -16.162 1.00 90.06 120 SER A C 1
ATOM 959 O O . SER A 1 120 ? 5.927 -11.670 -16.810 1.00 90.06 120 SER A O 1
ATOM 961 N N . SER A 1 121 ? 8.168 -11.598 -16.757 1.00 90.19 121 SER A N 1
ATOM 962 C CA . SER A 1 121 ? 8.324 -11.666 -18.219 1.00 90.19 121 SER A CA 1
ATOM 963 C C . SER A 1 121 ? 7.855 -12.997 -18.817 1.00 90.19 121 SER A C 1
ATOM 965 O O . SER A 1 121 ? 7.411 -13.026 -19.959 1.00 90.19 121 SER A O 1
ATOM 967 N N . ILE A 1 122 ? 7.864 -14.091 -18.047 1.00 90.12 122 ILE A N 1
ATOM 968 C CA . ILE A 1 122 ? 7.312 -15.383 -18.490 1.00 90.12 122 ILE A CA 1
ATOM 969 C C . ILE A 1 122 ? 5.786 -15.301 -18.600 1.00 90.12 122 ILE A C 1
ATOM 971 O O . ILE A 1 122 ? 5.190 -15.881 -19.503 1.00 90.12 122 ILE A O 1
ATOM 975 N N . ILE A 1 123 ? 5.149 -14.576 -17.677 1.00 88.19 123 ILE A N 1
ATOM 976 C CA . ILE A 1 123 ? 3.688 -14.463 -17.597 1.00 88.19 123 ILE A CA 1
ATOM 977 C C . ILE A 1 123 ? 3.158 -13.437 -18.603 1.00 88.19 123 ILE A C 1
ATOM 979 O O . ILE A 1 123 ? 2.149 -13.680 -19.259 1.00 88.19 123 ILE A O 1
ATOM 983 N N . PHE A 1 124 ? 3.820 -12.283 -18.706 1.00 88.06 124 PHE A N 1
ATOM 984 C CA . PHE A 1 124 ? 3.337 -11.138 -19.483 1.00 88.06 124 PHE A CA 1
ATOM 985 C C . PHE A 1 124 ? 4.048 -10.963 -20.832 1.00 88.06 124 PHE A C 1
ATOM 987 O O . PHE A 1 124 ? 3.560 -10.221 -21.683 1.00 88.06 124 PHE A O 1
ATOM 994 N N . GLY A 1 125 ? 5.166 -11.657 -21.051 1.00 89.88 125 GLY A N 1
ATOM 995 C CA . GLY A 1 125 ? 6.028 -11.526 -22.224 1.00 89.88 125 GLY A CA 1
ATOM 996 C C . GLY A 1 125 ? 7.269 -10.665 -21.964 1.00 89.88 125 GLY A C 1
ATOM 997 O O . GLY A 1 125 ? 7.313 -9.851 -21.040 1.00 89.88 125 GLY A O 1
ATOM 998 N N . GLU A 1 126 ? 8.283 -10.820 -22.819 1.00 88.62 126 GLU A N 1
ATOM 999 C CA . GLU A 1 126 ? 9.586 -10.137 -22.705 1.00 88.62 126 GLU A CA 1
ATOM 1000 C C . GLU A 1 126 ? 9.487 -8.604 -22.707 1.00 88.62 126 GLU A C 1
ATOM 1002 O O . GLU A 1 126 ? 10.294 -7.928 -22.073 1.00 88.62 126 GLU A O 1
ATOM 1007 N N . SER A 1 127 ? 8.456 -8.036 -23.340 1.00 86.06 127 SER A N 1
ATOM 1008 C CA . SER A 1 127 ? 8.207 -6.587 -23.333 1.00 86.06 127 SER A CA 1
ATOM 1009 C C . SER A 1 127 ? 7.939 -6.013 -21.937 1.00 86.06 127 SER A C 1
ATOM 1011 O O . SER A 1 127 ? 7.980 -4.801 -21.760 1.00 86.06 127 SER A O 1
ATOM 1013 N N . TRP A 1 128 ? 7.646 -6.864 -20.950 1.00 87.62 128 TRP A N 1
ATOM 1014 C CA . TRP A 1 128 ? 7.344 -6.480 -19.571 1.00 87.62 128 TRP A CA 1
ATOM 1015 C C . TRP A 1 128 ? 8.480 -6.794 -18.604 1.00 87.62 128 TRP A C 1
ATOM 1017 O O . TRP A 1 128 ? 8.267 -6.796 -17.397 1.00 87.62 128 TRP A O 1
ATOM 1027 N N . LYS A 1 129 ? 9.692 -7.056 -19.095 1.00 89.44 129 LYS A N 1
ATOM 1028 C CA . LYS A 1 129 ? 10.844 -7.377 -18.244 1.00 89.44 129 LYS A CA 1
ATOM 1029 C C . LYS A 1 129 ? 11.084 -6.342 -17.136 1.00 89.44 129 LYS A C 1
ATOM 1031 O O . LYS A 1 129 ? 11.337 -6.717 -15.993 1.00 89.44 129 LYS A O 1
ATOM 1036 N N . ASP A 1 130 ? 10.902 -5.060 -17.441 1.00 92.12 130 ASP A N 1
ATOM 1037 C CA . ASP A 1 130 ? 11.072 -3.959 -16.483 1.00 92.12 130 ASP A CA 1
ATOM 1038 C C . ASP A 1 130 ? 10.017 -3.955 -15.365 1.00 92.12 130 ASP A C 1
ATOM 1040 O O . ASP A 1 130 ? 10.224 -3.376 -14.298 1.00 92.12 130 ASP A O 1
ATOM 1044 N N . PHE A 1 131 ? 8.897 -4.659 -15.553 1.00 93.38 131 PHE A N 1
ATOM 1045 C CA . PHE A 1 131 ? 7.875 -4.814 -14.524 1.00 93.38 131 PHE A CA 1
ATOM 1046 C C . PHE A 1 131 ? 8.425 -5.520 -13.278 1.00 93.38 131 PHE A C 1
ATOM 1048 O O . PHE A 1 131 ? 8.091 -5.129 -12.157 1.00 93.38 131 PHE A O 1
ATOM 1055 N N . ALA A 1 132 ? 9.335 -6.487 -13.456 1.00 93.44 132 ALA A N 1
ATOM 1056 C CA . ALA A 1 132 ? 10.008 -7.187 -12.362 1.00 93.44 132 ALA A CA 1
ATOM 1057 C C . ALA A 1 132 ? 10.688 -6.228 -11.371 1.00 93.44 132 ALA A C 1
ATOM 1059 O O . ALA A 1 132 ? 10.703 -6.490 -10.165 1.00 93.44 132 ALA A O 1
ATOM 1060 N N . LEU A 1 133 ? 11.221 -5.112 -11.880 1.00 94.00 133 LEU A N 1
ATOM 1061 C CA . LEU A 1 133 ? 11.978 -4.120 -11.115 1.00 94.00 133 LEU A CA 1
ATOM 1062 C C . LEU A 1 133 ? 11.067 -3.216 -10.272 1.00 94.00 133 LEU A C 1
ATOM 1064 O O . LEU A 1 133 ? 11.461 -2.756 -9.204 1.00 94.00 133 LEU A O 1
ATOM 1068 N N . ILE A 1 134 ? 9.823 -3.008 -10.709 1.00 95.06 134 ILE A N 1
ATOM 1069 C CA . ILE A 1 134 ? 8.850 -2.141 -10.028 1.00 95.06 134 ILE A CA 1
ATOM 1070 C C . ILE A 1 134 ? 8.121 -2.881 -8.897 1.00 95.06 134 ILE A C 1
ATOM 1072 O O . ILE A 1 134 ? 7.752 -2.264 -7.891 1.00 95.06 134 ILE A O 1
ATOM 1076 N N . ILE A 1 135 ? 7.920 -4.199 -9.033 1.00 95.06 135 ILE A N 1
ATOM 1077 C CA . ILE A 1 135 ? 7.129 -5.013 -8.094 1.00 95.06 135 ILE A CA 1
ATOM 1078 C C . ILE A 1 135 ? 7.540 -4.811 -6.623 1.00 95.06 135 ILE A C 1
ATOM 1080 O O . ILE A 1 135 ? 6.644 -4.557 -5.817 1.00 95.06 135 ILE A O 1
ATOM 1084 N N . PRO A 1 136 ? 8.828 -4.867 -6.219 1.00 93.06 136 PRO A N 1
ATOM 1085 C CA . PRO A 1 136 ? 9.195 -4.737 -4.807 1.00 93.06 136 PRO A CA 1
ATOM 1086 C C . PRO A 1 136 ? 8.795 -3.393 -4.189 1.00 93.06 136 PRO A C 1
ATOM 1088 O O . PRO A 1 136 ? 8.153 -3.363 -3.135 1.00 93.06 136 PRO A O 1
ATOM 1091 N N . GLY A 1 137 ? 9.114 -2.286 -4.867 1.00 94.06 137 GLY A N 1
ATOM 1092 C CA . GLY A 1 137 ? 8.767 -0.941 -4.405 1.00 94.06 137 GLY A CA 1
ATOM 1093 C C . GLY A 1 137 ? 7.256 -0.722 -4.368 1.00 94.06 137 GLY A C 1
ATOM 1094 O O . GLY A 1 137 ? 6.719 -0.182 -3.397 1.00 94.06 137 GLY A O 1
ATOM 1095 N N . TYR A 1 138 ? 6.547 -1.213 -5.385 1.00 95.56 138 TYR A N 1
ATOM 1096 C CA . TYR A 1 138 ? 5.098 -1.088 -5.455 1.00 95.56 138 TYR A CA 1
ATOM 1097 C C . TYR A 1 138 ? 4.384 -1.942 -4.399 1.00 95.56 138 TYR A C 1
ATOM 1099 O O . TYR A 1 138 ? 3.466 -1.460 -3.739 1.00 95.56 138 TYR A O 1
ATOM 1107 N N . CYS A 1 139 ? 4.826 -3.180 -4.159 1.00 95.06 139 CYS A N 1
ATOM 1108 C CA . CYS A 1 139 ? 4.302 -4.036 -3.091 1.00 95.06 139 CYS A CA 1
ATOM 1109 C C . CYS A 1 139 ? 4.485 -3.404 -1.706 1.00 95.06 139 CYS A C 1
ATOM 1111 O O . CYS A 1 139 ? 3.570 -3.467 -0.881 1.00 95.06 139 CYS A O 1
ATOM 1113 N N . PHE A 1 140 ? 5.627 -2.756 -1.459 1.00 93.69 140 PHE A N 1
ATOM 1114 C CA . PHE A 1 140 ? 5.869 -2.010 -0.223 1.00 93.69 140 PHE A CA 1
ATOM 1115 C C . PHE A 1 140 ? 4.862 -0.861 -0.056 1.00 93.69 140 PHE A C 1
ATOM 1117 O O . PHE A 1 140 ? 4.203 -0.752 0.980 1.00 93.69 140 PHE A O 1
ATOM 1124 N N . TYR A 1 141 ? 4.652 -0.071 -1.110 1.00 94.88 141 TYR A N 1
ATOM 1125 C CA . TYR A 1 141 ? 3.636 0.982 -1.147 1.00 94.88 141 TYR A CA 1
ATOM 1126 C C . TYR A 1 141 ? 2.218 0.461 -0.887 1.00 94.88 141 TYR A C 1
ATOM 1128 O O . TYR A 1 141 ? 1.505 0.965 -0.011 1.00 94.88 141 TYR A O 1
ATOM 1136 N N . VAL A 1 142 ? 1.808 -0.569 -1.625 1.00 94.12 142 VAL A N 1
ATOM 1137 C CA . VAL A 1 142 ? 0.468 -1.157 -1.545 1.00 94.12 142 VAL A CA 1
ATOM 1138 C C . VAL A 1 142 ? 0.217 -1.767 -0.171 1.00 94.12 142 VAL A C 1
ATOM 1140 O O . VAL A 1 142 ? -0.894 -1.634 0.345 1.00 94.12 142 VAL A O 1
ATOM 1143 N N . TYR A 1 143 ? 1.224 -2.369 0.463 1.00 94.50 143 TYR A N 1
ATOM 1144 C CA . TYR A 1 143 ? 1.115 -2.869 1.831 1.00 94.50 143 TYR A CA 1
ATOM 1145 C C . TYR A 1 143 ? 0.691 -1.763 2.806 1.00 94.50 143 TYR A C 1
ATOM 1147 O O . TYR A 1 143 ? -0.332 -1.901 3.480 1.00 94.50 143 TYR A O 1
ATOM 1155 N N . PHE A 1 144 ? 1.420 -0.641 2.853 1.00 93.94 144 PHE A N 1
ATOM 1156 C CA . PHE A 1 144 ? 1.107 0.450 3.784 1.00 93.94 144 PHE A CA 1
ATOM 1157 C C . PHE A 1 144 ? -0.198 1.156 3.437 1.00 93.94 144 PHE A C 1
ATOM 1159 O O . PHE A 1 144 ? -0.997 1.432 4.336 1.00 93.94 144 PHE A O 1
ATOM 1166 N N . LYS A 1 145 ? -0.453 1.396 2.143 1.00 92.19 145 LYS A N 1
ATOM 1167 C CA . LYS A 1 145 ? -1.729 1.938 1.659 1.00 92.19 145 LYS A CA 1
ATOM 1168 C C . LYS A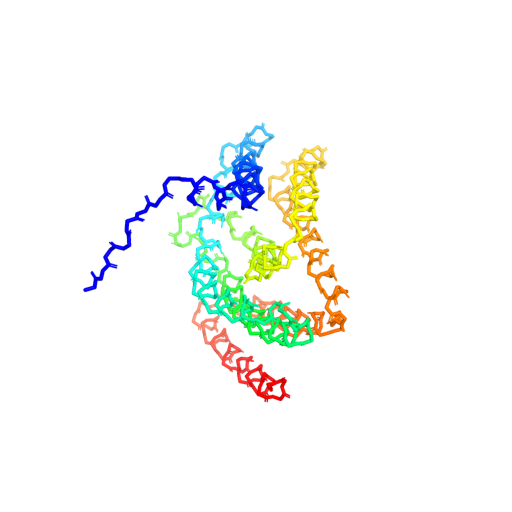 1 145 ? -2.899 1.106 2.173 1.00 92.19 145 LYS A C 1
ATOM 1170 O O . LYS A 1 145 ? -3.839 1.644 2.756 1.00 92.19 145 LYS A O 1
ATOM 1175 N N . ASN A 1 146 ? -2.850 -0.208 1.973 1.00 90.88 146 ASN A N 1
ATOM 1176 C CA . ASN A 1 146 ? -3.953 -1.077 2.355 1.00 90.88 146 ASN A CA 1
ATOM 1177 C C . ASN A 1 146 ? -4.040 -1.282 3.860 1.00 90.88 146 ASN A C 1
ATOM 1179 O O . ASN A 1 146 ? -5.151 -1.352 4.369 1.00 90.88 146 ASN A O 1
ATOM 1183 N N . LEU A 1 147 ? -2.926 -1.324 4.592 1.00 90.50 147 LEU A N 1
ATOM 1184 C CA . LEU A 1 147 ? -2.948 -1.409 6.054 1.00 90.50 147 LEU A CA 1
ATOM 1185 C C . LEU A 1 147 ? -3.665 -0.200 6.677 1.00 90.50 147 LEU A C 1
ATOM 1187 O O . LEU A 1 147 ? -4.533 -0.379 7.535 1.00 90.50 147 LEU A O 1
ATOM 1191 N N . SER A 1 148 ? -3.388 1.002 6.157 1.00 87.00 148 SER A N 1
ATOM 1192 C CA . SER A 1 148 ? -4.086 2.239 6.530 1.00 87.00 148 SER A CA 1
ATOM 1193 C C . SER A 1 148 ? -5.569 2.230 6.153 1.00 87.00 148 SER A C 1
ATOM 1195 O O . SER A 1 148 ? -6.394 2.718 6.919 1.00 87.00 148 SER A O 1
ATOM 1197 N N . ASN A 1 149 ? -5.919 1.683 4.984 1.00 79.81 149 ASN A N 1
ATOM 1198 C CA . ASN A 1 149 ? -7.290 1.716 4.457 1.00 79.81 149 ASN A CA 1
ATOM 1199 C C . ASN A 1 149 ? -8.189 0.585 4.986 1.00 79.81 149 ASN A C 1
ATOM 1201 O O . ASN A 1 149 ? -9.400 0.760 5.087 1.00 79.81 149 ASN A O 1
ATOM 1205 N N . ALA A 1 150 ? -7.625 -0.572 5.347 1.00 72.75 150 ALA A N 1
ATOM 1206 C CA . ALA A 1 150 ? -8.351 -1.753 5.846 1.00 72.75 150 ALA A CA 1
ATOM 1207 C C . ALA A 1 150 ? -9.125 -1.496 7.145 1.00 72.75 150 ALA A C 1
ATOM 1209 O O . ALA A 1 150 ? -9.973 -2.273 7.594 1.00 72.75 150 ALA A O 1
ATOM 1210 N N . THR A 1 151 ? -8.777 -0.395 7.777 1.00 62.94 151 THR A N 1
ATOM 1211 C CA . THR A 1 151 ? -9.261 0.067 9.045 1.00 62.94 151 THR A CA 1
ATOM 1212 C C . THR A 1 151 ? -9.814 1.454 8.768 1.00 62.94 151 THR A C 1
ATOM 1214 O O . THR A 1 151 ? -9.105 2.438 8.884 1.00 62.94 151 THR A O 1
ATOM 1217 N N . SER A 1 152 ? -11.069 1.584 8.320 1.00 62.22 152 SER A N 1
ATOM 1218 C CA . SER A 1 152 ? -11.646 2.921 8.059 1.00 62.22 152 SER A CA 1
ATOM 1219 C C . SER A 1 152 ? -12.022 3.627 9.364 1.00 62.22 152 SER A C 1
ATOM 1221 O O . SER A 1 152 ? -13.182 3.901 9.683 1.00 62.22 152 SER A O 1
ATOM 1223 N N . TYR A 1 153 ? -10.984 3.885 10.150 1.00 74.00 153 TYR A N 1
ATOM 1224 C CA . TYR A 1 153 ? -11.005 4.539 11.435 1.00 74.00 153 TYR A CA 1
ATOM 1225 C C . TYR A 1 153 ? -11.708 5.897 11.340 1.00 74.00 153 TYR A C 1
ATOM 1227 O O . TYR A 1 153 ? -12.535 6.230 12.185 1.00 74.00 153 TYR A O 1
ATOM 1235 N N . PHE A 1 154 ? -11.406 6.675 10.295 1.00 83.75 154 PHE A N 1
ATOM 1236 C CA . PHE A 1 154 ? -11.909 8.037 10.146 1.00 83.75 154 PHE A CA 1
ATOM 1237 C C . PHE A 1 154 ? -13.435 8.077 10.088 1.00 83.75 154 PHE A C 1
ATOM 1239 O O . PHE A 1 154 ? -14.052 8.820 10.851 1.00 83.75 154 PHE A O 1
ATOM 1246 N N . THR A 1 155 ? -14.049 7.219 9.271 1.00 80.44 155 THR A N 1
ATOM 1247 C CA . THR A 1 155 ? -15.509 7.126 9.167 1.00 80.44 155 THR A CA 1
ATOM 1248 C C . THR A 1 155 ? -16.146 6.658 10.475 1.00 80.44 155 THR A C 1
ATOM 1250 O O . THR A 1 155 ? -17.145 7.226 10.907 1.00 80.44 155 THR A O 1
ATOM 1253 N N . ILE A 1 156 ? -15.567 5.642 11.125 1.00 80.25 156 ILE A N 1
ATOM 1254 C CA . ILE A 1 156 ? -16.104 5.062 12.367 1.00 80.25 156 ILE A CA 1
ATOM 1255 C C . ILE A 1 156 ? -16.047 6.063 13.528 1.00 80.25 156 ILE A C 1
ATOM 1257 O O . ILE A 1 156 ? -16.987 6.148 14.314 1.00 80.25 156 ILE A O 1
ATOM 1261 N N . PHE A 1 157 ? -14.956 6.821 13.640 1.00 83.81 157 PHE A N 1
ATOM 1262 C CA . PHE A 1 157 ? -14.750 7.808 14.702 1.00 83.81 157 PHE A CA 1
ATOM 1263 C C . PHE A 1 157 ? -15.200 9.224 14.308 1.00 83.81 157 PHE A C 1
ATOM 1265 O O . PHE A 1 157 ? -14.881 10.177 15.015 1.00 83.81 157 PHE A O 1
ATOM 1272 N N . HIS A 1 158 ? -15.921 9.379 13.191 1.00 84.38 158 HIS A N 1
ATOM 1273 C CA . HIS A 1 158 ? -16.399 10.665 12.667 1.00 84.38 158 HIS A CA 1
ATOM 1274 C C . HIS A 1 158 ? -15.299 11.739 12.490 1.00 84.38 158 HIS A C 1
ATOM 1276 O O . HIS A 1 158 ? -15.557 12.936 12.605 1.00 84.38 158 HIS A O 1
ATOM 1282 N N . LYS A 1 159 ? -14.068 11.325 12.166 1.00 85.81 159 LYS A N 1
ATOM 1283 C CA . LYS A 1 159 ? -12.895 12.194 11.951 1.00 85.81 159 LYS A CA 1
ATOM 1284 C C . LYS A 1 159 ? -12.728 12.621 10.486 1.00 85.81 159 LYS A C 1
ATOM 1286 O O . LYS A 1 159 ? -11.646 12.517 9.910 1.00 85.81 159 LYS A O 1
ATOM 1291 N N . PHE A 1 160 ? -13.806 13.087 9.863 1.00 84.25 160 PHE A N 1
ATOM 1292 C CA . PHE A 1 160 ? -13.826 13.374 8.425 1.00 84.25 160 PHE A CA 1
ATOM 1293 C C . PHE A 1 160 ? -12.905 14.528 8.007 1.00 84.25 160 PHE A C 1
ATOM 1295 O O . PHE A 1 160 ? -12.320 14.490 6.929 1.00 84.25 160 PHE A O 1
ATOM 1302 N N . THR A 1 161 ? -12.725 15.543 8.857 1.00 85.69 161 THR A N 1
ATOM 1303 C CA . THR A 1 161 ? -11.794 16.648 8.573 1.00 85.69 161 THR A CA 1
ATOM 1304 C C . THR A 1 161 ? -10.354 16.147 8.514 1.00 85.69 161 THR A C 1
ATOM 1306 O O . THR A 1 161 ? -9.610 16.510 7.608 1.00 85.69 161 THR A O 1
ATOM 1309 N N . GLN A 1 162 ? -9.962 15.280 9.451 1.00 88.50 162 GLN A N 1
ATOM 1310 C CA . GLN A 1 162 ? -8.623 14.697 9.479 1.00 88.50 162 GLN A CA 1
ATOM 1311 C C . GLN A 1 162 ? -8.398 13.770 8.280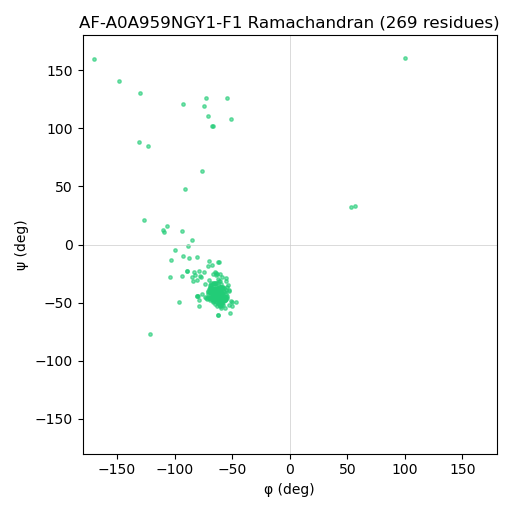 1.00 88.50 162 GLN A C 1
ATOM 1313 O O . GLN A 1 162 ? -7.317 13.790 7.701 1.00 88.50 162 GLN A O 1
ATOM 1318 N N . GLU A 1 163 ? -9.419 13.013 7.873 1.00 87.56 163 GLU A N 1
ATOM 1319 C CA . GLU A 1 163 ? -9.386 12.208 6.647 1.00 87.56 163 GLU A CA 1
ATOM 1320 C C . GLU A 1 163 ? -9.136 13.078 5.411 1.00 87.56 163 GLU A C 1
ATOM 1322 O O . GLU A 1 163 ? -8.228 12.799 4.631 1.00 87.56 163 GLU A O 1
ATOM 1327 N N . SER A 1 164 ? -9.885 14.176 5.265 1.00 85.56 164 SER A N 1
ATOM 1328 C CA . SER A 1 164 ? -9.698 15.126 4.167 1.00 85.56 164 SER A CA 1
ATOM 1329 C C . SER A 1 164 ? -8.287 15.719 4.146 1.00 85.56 164 SER A C 1
ATOM 1331 O O . SER A 1 164 ? -7.682 15.785 3.080 1.00 85.56 164 SER A O 1
ATOM 1333 N N . VAL A 1 165 ? -7.742 16.114 5.304 1.00 89.00 165 VAL A N 1
ATOM 1334 C CA . VAL A 1 165 ? -6.369 16.641 5.405 1.00 89.00 165 VAL A CA 1
ATOM 1335 C C . VAL A 1 165 ? -5.354 15.603 4.929 1.00 89.00 165 VAL A C 1
ATOM 1337 O O . VAL A 1 165 ? -4.519 15.917 4.084 1.00 89.00 165 VAL A O 1
ATOM 1340 N N . TRP A 1 166 ? -5.455 14.355 5.396 1.00 89.69 166 TRP A N 1
ATOM 1341 C CA . TRP A 1 166 ? -4.564 13.281 4.954 1.00 89.69 166 TRP A CA 1
ATOM 1342 C C . TRP A 1 166 ? -4.693 12.981 3.460 1.00 89.69 166 TRP A C 1
ATOM 1344 O O . TRP A 1 166 ? -3.679 12.764 2.803 1.00 89.69 166 TRP A O 1
ATOM 1354 N N . ASN A 1 167 ? -5.905 13.015 2.902 1.00 87.88 167 ASN A N 1
ATOM 1355 C CA . ASN A 1 167 ? -6.119 12.807 1.469 1.00 87.88 167 ASN A CA 1
ATOM 1356 C C . ASN A 1 167 ? -5.523 13.937 0.620 1.00 87.88 167 ASN A C 1
ATOM 1358 O O . ASN A 1 167 ? -4.924 13.655 -0.415 1.00 87.88 167 ASN A O 1
ATOM 1362 N N . ILE A 1 168 ? -5.635 15.194 1.062 1.00 88.94 168 ILE A N 1
ATOM 1363 C CA . ILE A 1 168 ? -5.003 16.342 0.393 1.00 88.94 168 ILE A CA 1
ATOM 1364 C C . ILE A 1 168 ? -3.480 16.221 0.466 1.00 88.94 168 ILE A C 1
ATOM 1366 O O . ILE A 1 168 ? -2.821 16.328 -0.562 1.00 88.94 168 ILE A O 1
ATOM 1370 N N . ILE A 1 169 ? -2.919 15.929 1.647 1.00 91.56 169 ILE A N 1
ATOM 1371 C CA . ILE A 1 169 ? -1.475 15.694 1.808 1.00 91.56 169 ILE A CA 1
ATOM 1372 C C . ILE A 1 169 ? -1.018 14.574 0.871 1.00 91.56 169 ILE A C 1
ATOM 1374 O O . ILE A 1 169 ? -0.048 14.745 0.142 1.00 91.56 169 ILE A O 1
ATOM 1378 N N . ASN A 1 170 ? -1.736 13.450 0.843 1.00 88.56 170 ASN A N 1
ATOM 1379 C CA . ASN A 1 170 ? -1.407 12.309 -0.004 1.00 88.56 170 ASN A CA 1
ATOM 1380 C C . ASN A 1 170 ? -1.457 12.659 -1.496 1.00 88.56 170 ASN A C 1
ATOM 1382 O O . ASN A 1 170 ? -0.545 12.295 -2.230 1.00 88.56 170 ASN A O 1
ATOM 1386 N N . LEU A 1 171 ? -2.486 13.382 -1.951 1.00 89.00 171 LEU A N 1
ATOM 1387 C CA . LEU A 1 171 ? -2.580 13.851 -3.335 1.00 89.00 171 LEU A CA 1
ATOM 1388 C C . LEU A 1 171 ? -1.386 14.748 -3.687 1.00 89.00 171 LEU A C 1
ATOM 1390 O O . LEU A 1 171 ? -0.686 14.478 -4.661 1.00 89.00 171 LEU A O 1
ATOM 1394 N N . THR A 1 172 ? -1.135 15.778 -2.877 1.00 91.69 172 THR A N 1
ATOM 1395 C CA . THR A 1 172 ? -0.077 16.764 -3.118 1.00 91.69 172 THR A CA 1
ATOM 1396 C C . THR A 1 172 ? 1.298 16.112 -3.122 1.00 91.69 172 THR A C 1
ATOM 1398 O O . THR A 1 172 ? 2.052 16.279 -4.075 1.00 91.69 172 THR A O 1
ATOM 1401 N N . VAL A 1 173 ? 1.614 15.316 -2.098 1.00 92.38 173 VAL A N 1
ATOM 1402 C CA . VAL A 1 173 ? 2.906 14.629 -1.985 1.00 92.38 173 VAL A CA 1
ATOM 1403 C C . VAL A 1 173 ? 3.126 13.682 -3.160 1.00 92.38 173 VAL A C 1
ATOM 1405 O O . VAL A 1 173 ? 4.220 13.648 -3.712 1.00 92.38 173 VAL A O 1
ATOM 1408 N N . ARG A 1 174 ? 2.096 12.949 -3.596 1.00 88.25 174 ARG A N 1
ATOM 1409 C CA . ARG A 1 174 ? 2.218 12.030 -4.732 1.00 88.25 174 ARG A CA 1
ATOM 1410 C C . ARG A 1 174 ? 2.441 12.763 -6.054 1.00 88.25 174 ARG A C 1
ATOM 1412 O O . ARG A 1 174 ? 3.316 12.357 -6.813 1.00 88.25 174 ARG A O 1
ATOM 1419 N N . ILE A 1 175 ? 1.714 13.853 -6.315 1.00 91.19 175 ILE A N 1
ATOM 1420 C CA . ILE A 1 175 ? 1.928 14.675 -7.518 1.00 91.19 175 ILE A CA 1
ATOM 1421 C C . ILE A 1 175 ? 3.346 15.253 -7.510 1.00 91.19 175 ILE A C 1
ATOM 1423 O O . ILE A 1 175 ? 4.085 15.079 -8.476 1.00 91.19 175 ILE A O 1
ATOM 1427 N N . LEU A 1 176 ? 3.749 15.870 -6.396 1.00 93.31 176 LEU A N 1
ATOM 1428 C CA . LEU A 1 176 ? 5.086 16.441 -6.251 1.00 93.31 176 LEU A CA 1
ATOM 1429 C C . LEU A 1 176 ? 6.176 15.377 -6.370 1.00 93.31 176 LEU A C 1
ATOM 1431 O O . LEU A 1 176 ? 7.194 15.646 -6.990 1.00 93.31 176 LEU A O 1
ATOM 1435 N N . SER A 1 177 ? 5.966 14.168 -5.843 1.00 92.62 177 SER A N 1
ATOM 1436 C CA . SER A 1 177 ? 6.959 13.094 -5.931 1.00 92.62 177 SER A CA 1
ATOM 1437 C C . SER A 1 177 ? 7.284 12.715 -7.373 1.00 92.62 177 SER A C 1
ATOM 1439 O O . SER A 1 177 ? 8.457 12.551 -7.684 1.00 92.62 177 SER A O 1
ATOM 1441 N N . ILE A 1 178 ? 6.284 12.649 -8.261 1.00 92.19 178 ILE A N 1
ATOM 1442 C CA . ILE A 1 178 ? 6.513 12.349 -9.679 1.00 92.19 178 ILE A CA 1
ATOM 1443 C C . ILE A 1 178 ? 7.162 13.535 -10.376 1.00 92.19 178 ILE A C 1
ATOM 1445 O O . ILE A 1 178 ? 8.134 13.338 -11.090 1.00 92.19 178 ILE A O 1
ATOM 1449 N N . ILE A 1 179 ? 6.664 14.756 -10.155 1.00 94.12 179 ILE A N 1
ATOM 1450 C CA . ILE A 1 179 ? 7.233 15.954 -10.790 1.00 94.12 179 ILE A CA 1
ATOM 1451 C C . ILE A 1 179 ? 8.703 16.115 -10.390 1.00 94.12 179 ILE A C 1
ATOM 1453 O O . ILE A 1 179 ? 9.555 16.351 -11.237 1.00 94.12 179 ILE A O 1
ATOM 1457 N N . ILE A 1 180 ? 9.019 15.972 -9.104 1.00 94.69 180 ILE A N 1
ATOM 1458 C CA . ILE A 1 180 ? 10.387 16.094 -8.602 1.00 94.69 180 ILE A CA 1
ATOM 1459 C C . ILE A 1 180 ? 11.247 14.944 -9.133 1.00 94.69 180 ILE A C 1
ATOM 1461 O O . ILE A 1 180 ? 12.319 15.203 -9.666 1.00 94.69 180 ILE A O 1
ATOM 1465 N N . ALA A 1 181 ? 10.783 13.694 -9.044 1.00 94.69 181 ALA A N 1
ATOM 1466 C CA . ALA A 1 181 ? 11.555 12.547 -9.516 1.00 94.69 181 ALA A CA 1
ATOM 1467 C C . ALA A 1 181 ? 11.815 12.600 -11.028 1.00 94.69 181 ALA A C 1
ATOM 1469 O O . ALA A 1 181 ? 12.944 12.377 -11.447 1.00 94.69 181 ALA A O 1
ATOM 1470 N N . ALA A 1 182 ? 10.822 12.984 -11.834 1.00 94.62 182 ALA A N 1
ATOM 1471 C CA . ALA A 1 182 ? 10.963 13.132 -13.282 1.00 94.62 182 ALA A CA 1
ATOM 1472 C C . ALA A 1 182 ? 11.962 14.221 -13.697 1.00 94.62 182 ALA A C 1
ATOM 1474 O O . ALA A 1 182 ? 12.534 14.135 -14.773 1.00 94.62 182 ALA A O 1
ATOM 1475 N N . ASN A 1 183 ? 12.199 15.223 -12.846 1.00 93.75 183 ASN A N 1
ATOM 1476 C CA . ASN A 1 183 ? 13.218 16.246 -13.092 1.00 93.75 183 ASN A CA 1
ATOM 1477 C C . ASN A 1 183 ? 14.614 15.855 -12.570 1.00 93.75 183 ASN A C 1
ATOM 1479 O O . ASN A 1 183 ? 15.582 16.554 -12.855 1.00 93.75 183 ASN A O 1
ATOM 1483 N N . ILE A 1 184 ? 14.724 14.794 -11.763 1.00 94.31 184 ILE A N 1
ATOM 1484 C CA . ILE A 1 184 ? 15.992 14.320 -11.179 1.00 94.31 184 ILE A CA 1
ATOM 1485 C C . ILE A 1 184 ? 16.506 13.073 -11.908 1.00 94.31 184 ILE A C 1
ATOM 1487 O O . ILE A 1 184 ? 17.711 12.827 -11.923 1.00 94.31 184 ILE A O 1
ATOM 1491 N N . THR A 1 185 ? 15.612 12.268 -12.487 1.00 93.94 185 THR A N 1
ATOM 1492 C CA . THR A 1 185 ? 15.941 10.977 -13.096 1.00 93.94 185 THR A CA 1
ATOM 1493 C C . THR A 1 185 ? 15.356 10.867 -14.498 1.00 93.94 185 THR A C 1
ATOM 1495 O O . THR A 1 185 ? 14.145 11.012 -14.655 1.00 93.94 185 THR A O 1
ATOM 1498 N N . ASP A 1 186 ? 16.176 10.473 -15.471 1.00 93.19 186 ASP A N 1
ATOM 1499 C CA . ASP A 1 186 ? 15.718 10.154 -16.834 1.00 93.19 186 ASP A CA 1
ATOM 1500 C C . ASP A 1 186 ? 15.121 8.737 -16.953 1.00 93.19 186 ASP A C 1
ATOM 1502 O O . ASP A 1 186 ? 14.508 8.387 -17.961 1.00 93.19 186 ASP A O 1
ATOM 1506 N N . ASP A 1 187 ? 15.277 7.907 -15.916 1.00 94.56 187 ASP A N 1
ATOM 1507 C CA . ASP A 1 187 ? 14.774 6.533 -15.885 1.00 94.56 187 ASP A CA 1
ATOM 1508 C C . ASP A 1 187 ? 13.368 6.442 -15.245 1.00 94.56 187 ASP A C 1
ATOM 1510 O O . ASP A 1 187 ? 13.205 6.767 -14.059 1.00 94.56 187 ASP A O 1
ATOM 1514 N N . PRO A 1 188 ? 12.347 5.943 -15.974 1.00 94.62 188 PRO A N 1
ATOM 1515 C CA . PRO A 1 188 ? 10.998 5.782 -15.439 1.00 94.62 188 PRO A CA 1
ATOM 1516 C C . PRO A 1 188 ? 10.917 4.829 -14.239 1.00 94.62 188 PRO A C 1
ATOM 1518 O O . PRO A 1 188 ? 10.066 5.029 -13.368 1.00 94.62 188 PRO A O 1
ATOM 1521 N N . ILE A 1 189 ? 11.774 3.806 -14.155 1.00 95.19 189 ILE A N 1
ATOM 1522 C CA . ILE A 1 189 ? 11.740 2.827 -13.057 1.00 95.19 189 ILE A CA 1
ATOM 1523 C C . ILE A 1 189 ? 12.161 3.495 -11.746 1.00 95.19 189 ILE A C 1
ATOM 1525 O O . ILE A 1 189 ? 11.481 3.350 -10.722 1.00 95.19 189 ILE A O 1
ATOM 1529 N N . ASN A 1 190 ? 13.238 4.283 -11.778 1.00 95.19 190 ASN A N 1
ATOM 1530 C CA . ASN A 1 190 ? 13.667 5.093 -10.640 1.00 95.19 190 ASN A CA 1
ATOM 1531 C C . ASN A 1 190 ? 12.586 6.092 -10.211 1.00 95.19 190 ASN A C 1
ATOM 1533 O O . ASN A 1 190 ? 12.287 6.192 -9.018 1.00 95.19 190 ASN A O 1
ATOM 1537 N N . CYS A 1 191 ? 11.927 6.758 -11.163 1.00 95.56 191 CYS A N 1
ATOM 1538 C CA . CYS A 1 191 ? 10.822 7.668 -10.864 1.00 95.56 191 CYS A CA 1
ATOM 1539 C C . CYS A 1 191 ? 9.657 6.960 -10.148 1.00 95.56 191 CYS A C 1
ATOM 1541 O O . CYS A 1 191 ? 9.199 7.416 -9.095 1.00 95.56 191 CYS A O 1
ATOM 1543 N N . ILE A 1 192 ? 9.228 5.793 -10.647 1.00 95.12 192 ILE A N 1
ATOM 1544 C CA . ILE A 1 192 ? 8.186 4.974 -10.006 1.00 95.12 192 ILE A CA 1
ATOM 1545 C C . ILE A 1 192 ? 8.620 4.529 -8.605 1.00 95.12 192 ILE A C 1
ATOM 1547 O O . ILE A 1 192 ? 7.810 4.541 -7.674 1.00 95.12 192 ILE A O 1
ATOM 1551 N N . THR A 1 193 ? 9.888 4.160 -8.434 1.00 94.62 193 THR A N 1
ATOM 1552 C CA . THR A 1 193 ? 10.439 3.714 -7.148 1.00 94.62 193 THR A CA 1
ATOM 1553 C C . THR A 1 193 ? 10.421 4.840 -6.115 1.00 94.62 193 THR A C 1
ATOM 1555 O O . THR A 1 193 ? 9.928 4.639 -5.002 1.00 94.62 193 THR A O 1
ATOM 1558 N N . ILE A 1 194 ? 10.865 6.045 -6.492 1.00 94.25 194 ILE A N 1
ATOM 1559 C CA . ILE A 1 194 ? 10.812 7.246 -5.645 1.00 94.25 194 ILE A CA 1
ATOM 1560 C C . ILE A 1 194 ? 9.363 7.570 -5.272 1.00 94.25 194 ILE A C 1
ATOM 1562 O O . ILE A 1 194 ? 9.055 7.768 -4.094 1.00 94.25 194 ILE A O 1
ATOM 1566 N N . TYR A 1 195 ? 8.456 7.554 -6.252 1.00 93.31 195 TYR A N 1
ATOM 1567 C CA . TYR A 1 195 ? 7.026 7.741 -6.022 1.00 93.31 195 TYR A CA 1
ATOM 1568 C C . TYR A 1 195 ? 6.474 6.722 -5.009 1.00 93.31 195 TYR A C 1
ATOM 1570 O O . TYR A 1 195 ? 5.791 7.111 -4.057 1.00 93.31 195 TYR A O 1
ATOM 1578 N N . CYS A 1 196 ? 6.784 5.430 -5.161 1.00 94.69 196 CYS A N 1
ATOM 1579 C CA . CYS A 1 196 ? 6.319 4.383 -4.249 1.00 94.69 196 CYS A CA 1
ATOM 1580 C C . CYS A 1 196 ? 6.871 4.591 -2.837 1.00 94.69 196 CYS A C 1
ATOM 1582 O O . CYS A 1 196 ? 6.123 4.495 -1.861 1.00 94.69 196 CYS A O 1
ATOM 1584 N N . PHE A 1 197 ? 8.156 4.924 -2.716 1.00 94.75 197 PHE A N 1
ATOM 1585 C CA . PHE A 1 197 ? 8.804 5.168 -1.432 1.00 94.75 197 PHE A CA 1
ATOM 1586 C C . PHE A 1 197 ? 8.196 6.374 -0.705 1.00 94.75 197 PHE A C 1
ATOM 1588 O O . PHE A 1 197 ? 7.719 6.237 0.423 1.00 94.75 197 PHE A O 1
ATOM 1595 N N . ILE A 1 198 ? 8.111 7.529 -1.371 1.00 94.44 198 ILE A N 1
ATOM 1596 C CA . ILE A 1 198 ? 7.522 8.751 -0.806 1.00 94.44 198 ILE A CA 1
ATOM 1597 C C . ILE A 1 198 ? 6.054 8.518 -0.420 1.00 94.44 198 ILE A C 1
ATOM 1599 O O . ILE A 1 198 ? 5.627 8.884 0.676 1.00 94.44 198 ILE A O 1
ATOM 1603 N N . SER A 1 199 ? 5.283 7.847 -1.278 1.00 92.38 199 SER A N 1
ATOM 1604 C CA . SER A 1 199 ? 3.886 7.510 -0.983 1.00 92.38 199 SER A CA 1
ATOM 1605 C C . SER A 1 199 ? 3.757 6.590 0.235 1.00 92.38 199 SER A C 1
ATOM 1607 O O . SER A 1 199 ? 2.847 6.754 1.048 1.00 92.38 199 SER A O 1
ATOM 1609 N N . SER A 1 200 ? 4.676 5.633 0.390 1.00 94.44 200 SER A N 1
ATOM 1610 C CA . SER A 1 200 ? 4.712 4.734 1.550 1.00 94.44 200 SER A CA 1
ATOM 1611 C C . SER A 1 200 ? 4.906 5.510 2.848 1.00 94.44 200 SER A C 1
ATOM 1613 O O . SER A 1 200 ? 4.214 5.228 3.824 1.00 94.44 200 SER A O 1
ATOM 1615 N N . LEU A 1 201 ? 5.774 6.529 2.856 1.00 95.31 201 LEU A N 1
ATOM 1616 C CA . LEU A 1 201 ? 6.005 7.377 4.031 1.00 95.31 201 LEU A CA 1
ATOM 1617 C C . LEU A 1 201 ? 4.733 8.105 4.482 1.00 95.31 201 LEU A C 1
ATOM 1619 O O . LEU A 1 201 ? 4.458 8.166 5.681 1.00 95.31 201 LEU A O 1
ATOM 1623 N N . VAL A 1 202 ? 3.908 8.588 3.547 1.00 93.62 202 VAL A N 1
ATOM 1624 C CA . VAL A 1 202 ? 2.613 9.210 3.881 1.00 93.62 202 VAL A CA 1
ATOM 1625 C C . VAL A 1 202 ? 1.690 8.206 4.576 1.00 93.62 202 VAL A C 1
ATOM 1627 O O . VAL A 1 202 ? 1.107 8.509 5.620 1.00 93.62 202 VAL A O 1
ATOM 1630 N N . TYR A 1 203 ? 1.583 6.982 4.049 1.00 93.56 203 TYR A N 1
ATOM 1631 C CA . TYR A 1 203 ? 0.746 5.943 4.655 1.00 93.56 203 TYR A CA 1
ATOM 1632 C C . TYR A 1 203 ? 1.307 5.405 5.978 1.00 93.56 203 TYR A C 1
ATOM 1634 O O . TYR A 1 203 ? 0.529 5.069 6.874 1.00 93.56 203 TYR A O 1
ATOM 1642 N N . ILE A 1 204 ? 2.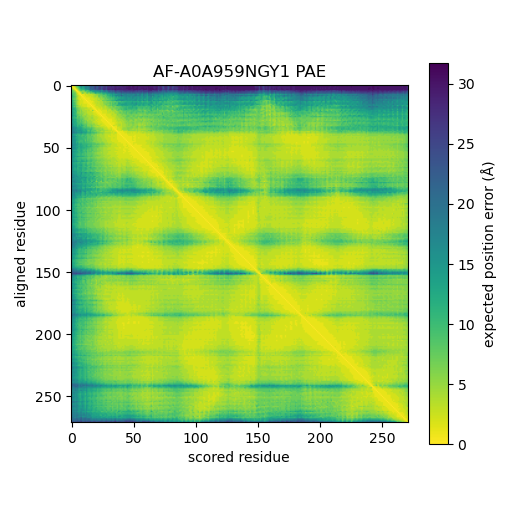627 5.381 6.159 1.00 94.12 204 ILE A N 1
ATOM 1643 C CA . ILE A 1 204 ? 3.263 5.141 7.463 1.00 94.12 204 ILE A CA 1
ATOM 1644 C C . ILE A 1 204 ? 2.873 6.251 8.450 1.00 94.12 204 ILE A C 1
ATOM 1646 O O . ILE A 1 204 ? 2.530 5.958 9.598 1.00 94.12 204 ILE A O 1
ATOM 1650 N N . GLY A 1 205 ? 2.838 7.510 8.004 1.00 94.06 205 GLY A N 1
ATOM 1651 C CA . GLY A 1 205 ? 2.347 8.646 8.786 1.00 94.06 205 GLY A CA 1
ATOM 1652 C C . GLY A 1 205 ? 0.896 8.471 9.247 1.00 94.06 205 GLY A C 1
ATOM 1653 O O . GLY A 1 205 ? 0.595 8.680 10.422 1.00 94.06 205 GLY A O 1
ATOM 1654 N N . ILE A 1 206 ? 0.010 7.988 8.368 1.00 92.62 206 ILE A N 1
ATOM 1655 C CA . ILE A 1 206 ? -1.386 7.674 8.721 1.00 92.62 206 ILE A CA 1
ATOM 1656 C C . ILE A 1 206 ? -1.460 6.554 9.775 1.00 92.62 206 ILE A C 1
ATOM 1658 O O . ILE A 1 206 ? -2.193 6.688 10.757 1.00 92.62 206 ILE A O 1
ATOM 1662 N N . ASN A 1 207 ? -0.687 5.472 9.621 1.00 92.31 207 ASN A N 1
ATOM 1663 C CA . ASN A 1 207 ? -0.626 4.401 10.630 1.00 92.31 207 ASN A CA 1
ATOM 1664 C C . ASN A 1 207 ? -0.109 4.925 11.979 1.00 92.31 207 ASN A C 1
ATOM 1666 O O . ASN A 1 207 ? -0.667 4.613 13.030 1.00 92.31 207 ASN A O 1
ATOM 1670 N N . THR A 1 208 ? 0.918 5.774 11.948 1.00 93.19 208 THR A N 1
ATOM 1671 C CA . THR A 1 208 ? 1.503 6.414 13.135 1.00 93.19 208 THR A CA 1
ATOM 1672 C C . THR A 1 208 ? 0.481 7.297 13.846 1.00 93.19 208 THR A C 1
ATOM 1674 O O . THR A 1 208 ? 0.319 7.198 15.062 1.00 93.19 208 THR A O 1
ATOM 1677 N N . TYR A 1 209 ? -0.270 8.107 13.093 1.00 92.94 209 TYR A N 1
ATOM 1678 C CA . TYR A 1 209 ? -1.359 8.928 13.618 1.00 92.94 209 TYR A CA 1
ATOM 1679 C C . TYR A 1 209 ? -2.398 8.082 14.366 1.00 92.94 209 TYR A C 1
ATOM 1681 O O . TYR A 1 209 ? -2.775 8.416 15.491 1.00 92.94 209 TYR A O 1
ATOM 1689 N N . TRP A 1 210 ? -2.831 6.958 13.790 1.00 90.69 210 TRP A N 1
ATOM 1690 C CA . TRP A 1 210 ? -3.795 6.070 14.446 1.00 90.69 210 TRP A CA 1
ATOM 1691 C C . TRP A 1 210 ? -3.220 5.343 15.658 1.00 90.69 210 TRP A C 1
ATOM 1693 O O . TRP A 1 210 ? -3.921 5.196 16.664 1.00 90.69 210 TRP A O 1
ATOM 1703 N N . GLY A 1 211 ? -1.941 4.974 15.616 1.00 91.69 211 GLY A N 1
ATOM 1704 C CA . GLY A 1 211 ? -1.218 4.462 16.776 1.00 91.69 211 GLY A CA 1
ATOM 1705 C C . GLY A 1 211 ? -1.174 5.459 17.933 1.00 91.69 211 GLY A C 1
ATOM 1706 O O . GLY A 1 211 ? -1.426 5.076 19.074 1.00 91.69 211 GLY A O 1
ATOM 1707 N N . LEU A 1 212 ? -0.942 6.743 17.650 1.00 92.12 212 LEU A N 1
ATOM 1708 C CA . LEU A 1 212 ? -0.979 7.811 18.654 1.00 92.12 212 LEU A CA 1
ATOM 1709 C C . LEU A 1 212 ? -2.391 8.028 19.213 1.00 92.12 212 LEU A C 1
ATOM 1711 O O . LEU A 1 212 ? -2.580 8.014 20.426 1.00 92.12 212 LEU A O 1
ATOM 1715 N N . VAL A 1 213 ? -3.399 8.167 18.344 1.00 90.19 213 VAL A N 1
ATOM 1716 C CA . VAL A 1 213 ? -4.798 8.422 18.744 1.00 90.19 213 VAL A CA 1
ATOM 1717 C C . VAL A 1 213 ? -5.365 7.304 19.621 1.00 90.19 213 VAL A C 1
ATOM 1719 O O . VAL A 1 213 ? -6.154 7.568 20.526 1.00 90.19 213 VAL A O 1
ATOM 1722 N N . SER A 1 214 ? -4.982 6.059 19.344 1.00 88.38 214 SER A N 1
ATOM 1723 C CA . SER A 1 214 ? -5.430 4.884 20.098 1.00 88.38 214 SER A CA 1
ATOM 1724 C C . SER A 1 214 ? -4.554 4.551 21.311 1.00 88.38 214 SER A C 1
ATOM 1726 O O . SER A 1 214 ? -4.871 3.596 22.019 1.00 88.38 214 SER A O 1
ATOM 1728 N N . LEU A 1 215 ? -3.481 5.318 21.562 1.00 90.12 215 LEU A N 1
ATOM 1729 C CA . LEU A 1 215 ? -2.462 5.056 22.592 1.00 90.12 215 LEU A CA 1
ATOM 1730 C C . LEU A 1 215 ? -1.787 3.679 22.442 1.00 90.12 215 LEU A C 1
ATOM 1732 O O . LEU A 1 215 ? -1.425 3.028 23.419 1.00 90.12 215 LEU A O 1
ATOM 1736 N N . GLN A 1 216 ? -1.631 3.210 21.204 1.00 89.94 216 GLN A N 1
ATOM 1737 C CA . GLN A 1 216 ? -1.093 1.889 20.864 1.00 89.94 216 GLN A CA 1
ATOM 1738 C C . GLN A 1 216 ? 0.077 1.961 19.882 1.00 89.94 216 GLN A C 1
ATOM 1740 O O . GLN A 1 216 ? 0.379 0.971 19.217 1.00 89.94 216 GLN A O 1
ATOM 1745 N N . LEU A 1 217 ? 0.750 3.111 19.787 1.00 92.56 217 LEU A N 1
ATOM 1746 C CA . LEU A 1 217 ? 1.828 3.356 18.828 1.00 92.56 217 LEU A CA 1
ATOM 1747 C C . LEU A 1 217 ? 2.848 2.210 18.778 1.00 92.56 217 LEU A C 1
ATOM 1749 O O . LEU A 1 217 ? 3.122 1.689 17.699 1.00 92.56 217 LEU A O 1
ATOM 1753 N N . GLY A 1 218 ? 3.335 1.764 19.941 1.00 91.19 218 GLY A N 1
ATOM 1754 C CA . GLY A 1 218 ? 4.289 0.658 20.028 1.00 91.19 218 GLY A CA 1
ATOM 1755 C C . GLY A 1 218 ? 3.776 -0.623 19.369 1.00 91.19 218 GLY A C 1
ATOM 1756 O O . GLY A 1 218 ? 4.506 -1.254 18.619 1.00 91.19 218 GLY A O 1
ATOM 1757 N N . VAL A 1 219 ? 2.497 -0.959 19.546 1.00 89.50 219 VAL A N 1
ATOM 1758 C CA . VAL A 1 219 ? 1.900 -2.162 18.950 1.00 89.50 219 VAL A CA 1
ATOM 1759 C C . VAL A 1 219 ? 1.780 -2.049 17.431 1.00 89.50 219 VAL A C 1
ATOM 1761 O O . VAL A 1 219 ? 2.013 -3.029 16.725 1.00 89.50 219 VAL A O 1
ATOM 1764 N N . PHE A 1 220 ? 1.397 -0.881 16.908 1.00 91.69 220 PHE A N 1
ATOM 1765 C CA . PHE A 1 220 ? 1.313 -0.662 15.460 1.00 91.69 220 PHE A CA 1
ATOM 1766 C C . PHE A 1 220 ? 2.678 -0.876 14.797 1.00 91.69 220 PHE A C 1
ATOM 1768 O O . PHE A 1 220 ? 2.780 -1.654 13.847 1.00 91.69 220 PHE A O 1
ATOM 1775 N N . TRP A 1 221 ? 3.727 -0.266 15.352 1.00 93.25 221 TRP A N 1
ATOM 1776 C CA . TRP A 1 221 ? 5.095 -0.425 14.861 1.00 93.25 221 TRP A CA 1
ATOM 1777 C C . TRP A 1 221 ? 5.642 -1.835 15.062 1.00 93.25 221 TRP A C 1
ATOM 1779 O O . TRP A 1 221 ? 6.247 -2.377 14.145 1.00 93.25 221 TRP A O 1
ATOM 1789 N N . GLU A 1 222 ? 5.376 -2.470 16.204 1.00 91.12 222 GLU A N 1
ATOM 1790 C CA . GLU A 1 222 ? 5.769 -3.859 16.467 1.00 91.12 222 GLU A CA 1
ATOM 1791 C C . GLU A 1 222 ? 5.123 -4.814 15.450 1.00 91.12 222 GLU A C 1
ATOM 1793 O O . GLU A 1 222 ? 5.767 -5.726 14.938 1.00 91.12 222 GLU A O 1
ATOM 1798 N N . ASN A 1 223 ? 3.851 -4.589 15.110 1.00 91.19 223 ASN A N 1
ATOM 1799 C CA . ASN A 1 223 ? 3.154 -5.362 14.087 1.00 91.19 223 ASN A CA 1
ATOM 1800 C C . ASN A 1 223 ? 3.766 -5.178 12.703 1.00 91.19 223 ASN A C 1
ATOM 1802 O O . ASN A 1 223 ? 4.000 -6.178 12.037 1.00 91.19 223 ASN A O 1
ATOM 1806 N N . ILE A 1 224 ? 4.041 -3.936 12.299 1.00 91.81 224 ILE A N 1
ATOM 1807 C CA . ILE A 1 224 ? 4.694 -3.636 11.019 1.00 91.81 224 ILE A CA 1
ATOM 1808 C C . ILE A 1 224 ? 6.089 -4.265 10.973 1.00 91.81 224 ILE A C 1
ATOM 1810 O O . ILE A 1 224 ? 6.426 -4.912 9.990 1.00 91.81 224 ILE A O 1
ATOM 1814 N N . ALA A 1 225 ? 6.886 -4.128 12.033 1.00 91.75 225 ALA A N 1
ATOM 1815 C CA . ALA A 1 225 ? 8.237 -4.673 12.096 1.00 91.75 225 ALA A CA 1
ATOM 1816 C C . ALA A 1 225 ? 8.233 -6.204 11.991 1.00 91.75 225 ALA A C 1
ATOM 1818 O O . ALA A 1 225 ? 8.965 -6.770 11.185 1.00 91.75 225 ALA A O 1
ATOM 1819 N N . ILE A 1 226 ? 7.366 -6.879 12.751 1.00 89.88 226 ILE A N 1
ATOM 1820 C CA . ILE A 1 226 ? 7.292 -8.347 12.774 1.00 89.88 226 ILE A CA 1
ATOM 1821 C C . ILE A 1 226 ? 6.713 -8.926 11.480 1.00 89.88 226 ILE A C 1
ATOM 1823 O O . ILE A 1 226 ? 6.921 -10.105 11.209 1.00 89.88 226 ILE A O 1
ATOM 1827 N N . THR A 1 227 ? 6.008 -8.146 10.662 1.00 90.00 227 THR A N 1
ATOM 1828 C CA . THR A 1 227 ? 5.524 -8.626 9.361 1.00 90.00 227 THR A CA 1
ATOM 1829 C C . THR A 1 227 ? 6.458 -8.244 8.223 1.00 90.00 227 THR A C 1
ATOM 1831 O O . THR A 1 227 ? 6.838 -9.114 7.448 1.00 90.00 227 THR A O 1
ATOM 1834 N N . ILE A 1 228 ? 6.874 -6.982 8.125 1.00 90.44 228 ILE A N 1
ATOM 1835 C CA . ILE A 1 228 ? 7.657 -6.484 6.989 1.00 90.44 228 ILE A CA 1
ATOM 1836 C C . ILE A 1 228 ? 9.113 -6.927 7.049 1.00 90.44 228 ILE A C 1
ATOM 1838 O O . ILE A 1 228 ? 9.634 -7.352 6.021 1.00 90.44 228 ILE A O 1
ATOM 1842 N N . ILE A 1 229 ? 9.767 -6.881 8.217 1.00 91.00 229 ILE A N 1
ATOM 1843 C CA . ILE A 1 229 ? 11.187 -7.252 8.305 1.00 91.00 229 ILE A CA 1
ATOM 1844 C C . ILE A 1 229 ? 11.380 -8.714 7.876 1.00 91.00 229 ILE A C 1
ATOM 1846 O O . ILE A 1 229 ? 12.181 -8.933 6.971 1.00 91.00 229 ILE A O 1
ATOM 1850 N N . PRO A 1 230 ? 10.626 -9.705 8.404 1.00 90.62 230 PRO A N 1
ATOM 1851 C CA . PRO A 1 230 ? 10.765 -11.086 7.950 1.00 90.62 230 PRO A CA 1
ATOM 1852 C C . PRO A 1 230 ? 10.434 -11.276 6.473 1.00 90.62 230 PRO A C 1
ATOM 1854 O O . PRO A 1 230 ? 11.119 -12.025 5.796 1.00 90.62 230 PRO A O 1
ATOM 1857 N N . VAL A 1 231 ? 9.408 -10.602 5.945 1.00 91.00 231 VAL A N 1
ATOM 1858 C CA . VAL A 1 231 ? 9.062 -10.728 4.521 1.00 91.00 231 VAL A CA 1
ATOM 1859 C C . VAL A 1 231 ? 10.199 -10.252 3.629 1.00 91.00 231 VAL A C 1
ATOM 1861 O O . VAL A 1 231 ? 10.567 -10.958 2.695 1.00 91.00 231 VAL A O 1
ATOM 1864 N N . LEU A 1 232 ? 10.766 -9.080 3.920 1.00 90.38 232 LEU A N 1
ATOM 1865 C CA . LEU A 1 232 ? 11.863 -8.528 3.132 1.00 90.38 232 LEU A CA 1
ATOM 1866 C C . LEU A 1 232 ? 13.128 -9.382 3.261 1.00 90.38 232 LEU A C 1
ATOM 1868 O O . LEU A 1 232 ? 13.783 -9.639 2.254 1.00 90.38 232 LEU A O 1
ATOM 1872 N N . THR A 1 233 ? 13.450 -9.871 4.464 1.00 89.94 233 THR A N 1
ATOM 1873 C CA . THR A 1 233 ? 14.617 -10.743 4.658 1.00 89.94 233 THR A CA 1
ATOM 1874 C C . THR A 1 233 ? 14.440 -12.086 3.962 1.00 89.94 233 THR A C 1
ATOM 1876 O O . THR A 1 233 ? 15.351 -12.527 3.271 1.00 89.94 233 THR A O 1
ATOM 1879 N N . ILE A 1 234 ? 13.271 -12.720 4.075 1.00 91.12 234 ILE A N 1
ATOM 1880 C CA . ILE A 1 234 ? 12.966 -13.980 3.390 1.00 91.12 234 ILE A CA 1
ATOM 1881 C C . ILE A 1 234 ? 13.029 -13.783 1.873 1.00 91.12 234 ILE A C 1
ATOM 1883 O O . ILE A 1 234 ? 13.676 -14.571 1.188 1.00 91.12 234 ILE A O 1
ATOM 1887 N N . ALA A 1 235 ? 12.402 -12.731 1.340 1.00 89.94 235 ALA A N 1
ATOM 1888 C CA . ALA A 1 235 ? 12.425 -12.452 -0.091 1.00 89.94 235 ALA A CA 1
ATOM 1889 C C . ALA A 1 235 ? 13.858 -12.253 -0.612 1.00 89.94 235 ALA A C 1
ATOM 1891 O O . ALA A 1 235 ? 14.218 -12.837 -1.633 1.00 89.94 235 ALA A O 1
ATOM 1892 N N . TYR A 1 236 ? 14.685 -11.508 0.128 1.00 90.44 236 TYR A N 1
ATOM 1893 C CA . TYR A 1 236 ? 16.101 -11.302 -0.184 1.00 90.44 236 TYR A CA 1
ATOM 1894 C C . TYR A 1 236 ? 16.929 -12.597 -0.112 1.00 90.44 236 TYR A C 1
ATOM 1896 O O . TYR A 1 236 ? 17.791 -12.848 -0.953 1.00 90.44 236 TYR A O 1
ATOM 1904 N N . LEU A 1 237 ? 16.674 -13.456 0.879 1.00 89.50 237 LEU A N 1
ATOM 1905 C CA . LEU A 1 237 ? 17.345 -14.755 0.977 1.00 89.50 237 LEU A CA 1
ATOM 1906 C C . LEU A 1 237 ? 16.980 -15.656 -0.207 1.00 89.50 237 LEU A C 1
ATOM 1908 O O . LEU A 1 237 ? 17.858 -16.281 -0.793 1.00 89.50 237 LEU A O 1
ATOM 1912 N N . ILE A 1 238 ? 15.703 -15.694 -0.591 1.00 89.19 238 ILE A N 1
ATOM 1913 C CA . ILE A 1 238 ? 15.221 -16.506 -1.714 1.00 89.19 238 ILE A CA 1
ATOM 1914 C C . ILE A 1 238 ? 15.818 -16.029 -3.040 1.00 89.19 238 ILE A C 1
ATOM 1916 O O . ILE A 1 238 ? 16.213 -16.868 -3.850 1.00 89.19 238 ILE A O 1
ATOM 1920 N N . SER A 1 239 ? 15.913 -14.712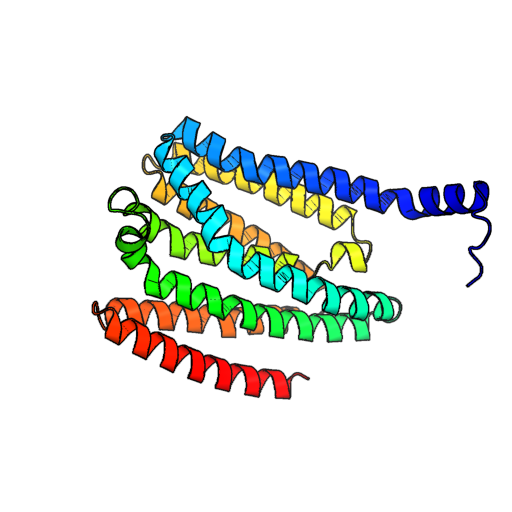 -3.259 1.00 86.50 239 SER A N 1
ATOM 1921 C CA . SER A 1 239 ? 16.501 -14.166 -4.488 1.00 86.50 239 SER A CA 1
ATOM 1922 C C . SER A 1 239 ? 17.986 -14.499 -4.626 1.00 86.50 239 SER A C 1
ATOM 1924 O O . SER A 1 239 ? 18.441 -14.736 -5.737 1.00 86.50 239 SER A O 1
ATOM 1926 N N . ASN A 1 240 ? 18.729 -14.562 -3.517 1.00 87.75 240 ASN A N 1
ATOM 1927 C CA . ASN A 1 240 ? 20.168 -14.840 -3.540 1.00 87.75 240 ASN A CA 1
ATOM 1928 C C . ASN A 1 240 ? 20.520 -16.331 -3.476 1.00 87.75 240 ASN A C 1
ATOM 1930 O O . ASN A 1 240 ? 21.618 -16.715 -3.867 1.00 87.75 240 ASN A O 1
ATOM 1934 N N . PHE A 1 241 ? 19.627 -17.175 -2.955 1.00 88.38 241 PHE A N 1
ATOM 1935 C CA . PHE A 1 241 ? 19.930 -18.588 -2.736 1.00 88.38 241 PHE A CA 1
ATOM 1936 C C . PHE A 1 241 ? 19.801 -19.427 -4.014 1.00 88.38 241 PHE A C 1
ATOM 1938 O O . PHE A 1 241 ? 20.659 -20.265 -4.286 1.00 88.38 241 PHE A O 1
ATOM 1945 N N . THR A 1 242 ? 18.742 -19.233 -4.808 1.00 84.44 242 THR A N 1
ATOM 1946 C CA . THR A 1 242 ? 18.479 -20.057 -6.002 1.00 84.44 242 THR A CA 1
ATOM 1947 C C . THR A 1 242 ? 17.786 -19.281 -7.107 1.00 84.44 242 THR A C 1
ATOM 1949 O O . THR A 1 242 ? 16.799 -18.613 -6.830 1.00 84.44 242 THR A O 1
ATOM 1952 N N . ASN A 1 243 ? 18.180 -19.520 -8.360 1.00 82.94 243 ASN A N 1
ATOM 1953 C CA . ASN A 1 243 ? 17.466 -19.034 -9.554 1.00 82.94 243 ASN A CA 1
ATOM 1954 C C . ASN A 1 243 ? 16.441 -20.048 -10.108 1.00 82.94 243 ASN A C 1
ATOM 1956 O O . ASN A 1 243 ? 15.652 -19.731 -10.995 1.00 82.94 243 ASN A O 1
ATOM 1960 N N . SER A 1 244 ? 16.445 -21.286 -9.598 1.00 90.19 244 SER A N 1
ATOM 1961 C CA . SER A 1 244 ? 15.492 -22.325 -10.006 1.00 90.19 244 SER A CA 1
ATOM 1962 C C . SER A 1 244 ? 14.093 -22.041 -9.457 1.00 90.19 244 SER A C 1
ATOM 1964 O O . SER A 1 244 ? 13.912 -21.940 -8.239 1.00 90.19 244 SER A O 1
ATOM 1966 N N . LEU A 1 245 ? 13.097 -22.004 -10.350 1.00 87.56 245 LEU A N 1
ATOM 1967 C CA . LEU A 1 245 ? 11.687 -21.780 -10.008 1.00 87.56 245 LEU A CA 1
ATOM 1968 C C . LEU A 1 245 ? 11.178 -22.784 -8.967 1.00 87.56 245 LEU A C 1
ATOM 1970 O O . LEU A 1 245 ? 10.498 -22.400 -8.015 1.00 87.56 245 LEU A O 1
ATOM 1974 N N . LEU A 1 246 ? 11.545 -24.062 -9.111 1.00 89.25 246 LEU A N 1
ATOM 1975 C CA . LEU A 1 246 ? 11.131 -25.119 -8.187 1.00 89.25 246 LEU A CA 1
ATOM 1976 C C . LEU A 1 246 ? 11.657 -24.858 -6.769 1.00 89.25 246 LEU A C 1
ATOM 1978 O O . LEU A 1 246 ? 10.907 -24.963 -5.799 1.00 89.25 246 LEU A O 1
ATOM 1982 N N . ASN A 1 247 ? 12.923 -24.456 -6.644 1.00 89.50 247 ASN A N 1
ATOM 1983 C CA . ASN A 1 247 ? 13.524 -24.175 -5.341 1.00 89.50 247 ASN A CA 1
ATOM 1984 C C . ASN A 1 247 ? 12.907 -22.930 -4.697 1.00 89.50 247 ASN A C 1
ATOM 1986 O O . ASN A 1 247 ? 12.644 -22.938 -3.495 1.00 89.50 247 ASN A O 1
ATOM 1990 N N . LYS A 1 248 ? 12.597 -21.892 -5.486 1.00 90.81 248 LYS A N 1
ATOM 1991 C CA . LYS A 1 248 ? 11.876 -20.715 -4.984 1.00 90.81 248 LYS A CA 1
ATOM 1992 C C . LYS A 1 248 ? 10.478 -21.068 -4.483 1.00 90.81 248 LYS A C 1
ATOM 1994 O O . LYS A 1 248 ? 10.104 -20.621 -3.402 1.00 90.81 248 LYS A O 1
ATOM 1999 N N . LEU A 1 249 ? 9.723 -21.908 -5.195 1.00 90.69 249 LEU A N 1
ATOM 2000 C CA . LEU A 1 249 ? 8.412 -22.405 -4.742 1.00 90.69 249 LEU A CA 1
ATOM 2001 C C . LEU A 1 249 ? 8.507 -23.170 -3.414 1.00 90.69 249 LEU A C 1
ATOM 2003 O O . LEU A 1 249 ? 7.731 -22.924 -2.487 1.00 90.69 249 LEU A O 1
ATOM 2007 N N . LEU A 1 250 ? 9.493 -24.055 -3.280 1.00 91.31 250 LEU A N 1
ATOM 2008 C CA . LEU A 1 250 ? 9.698 -24.807 -2.043 1.00 91.31 250 LEU A CA 1
ATOM 2009 C C . LEU A 1 250 ? 10.106 -23.888 -0.883 1.00 91.31 250 LEU A C 1
ATOM 2011 O O . LEU A 1 250 ? 9.493 -23.938 0.179 1.00 91.31 250 LEU A O 1
ATOM 2015 N N . LEU A 1 251 ? 11.070 -22.990 -1.085 1.00 90.44 251 LEU A N 1
ATOM 2016 C CA . LEU A 1 251 ? 11.525 -22.080 -0.032 1.00 90.44 251 LEU A CA 1
ATOM 2017 C C . LEU A 1 251 ? 10.439 -21.090 0.385 1.00 90.44 251 LEU A C 1
ATOM 2019 O O . LEU A 1 251 ? 10.177 -20.956 1.578 1.00 90.44 251 LEU A O 1
ATOM 2023 N N . THR A 1 252 ? 9.767 -20.438 -0.570 1.00 90.50 252 THR A N 1
ATOM 2024 C CA . THR A 1 252 ? 8.646 -19.530 -0.267 1.00 90.50 252 THR A CA 1
ATOM 2025 C C . THR A 1 252 ? 7.566 -20.237 0.542 1.00 90.50 252 THR A C 1
ATOM 2027 O O . THR A 1 252 ? 7.120 -19.685 1.543 1.00 90.50 252 THR A O 1
ATOM 2030 N N . SER A 1 253 ? 7.177 -21.463 0.175 1.00 89.69 253 SER A N 1
ATOM 2031 C CA . SER A 1 253 ? 6.152 -22.215 0.909 1.00 89.69 253 SER A CA 1
ATOM 2032 C C . SER A 1 253 ? 6.604 -22.608 2.321 1.00 89.69 253 SER A C 1
ATOM 2034 O O . SER A 1 253 ? 5.857 -22.380 3.274 1.00 89.69 253 SER A O 1
ATOM 2036 N N . ILE A 1 254 ? 7.837 -23.100 2.491 1.00 90.69 254 ILE A N 1
ATOM 2037 C CA . ILE A 1 254 ? 8.415 -23.421 3.808 1.00 90.69 254 ILE A CA 1
ATOM 2038 C C . ILE A 1 254 ? 8.447 -22.176 4.700 1.00 90.69 254 ILE A C 1
ATOM 2040 O O . ILE A 1 254 ? 7.950 -22.201 5.830 1.00 90.69 254 ILE A O 1
ATOM 2044 N N . PHE A 1 255 ? 8.993 -21.069 4.193 1.00 89.69 255 PHE A N 1
ATOM 2045 C CA . PHE A 1 255 ? 9.094 -19.827 4.950 1.00 89.69 255 PHE A CA 1
ATOM 2046 C C . PHE A 1 255 ? 7.727 -19.237 5.278 1.00 89.69 255 PHE A C 1
ATOM 2048 O O . PHE A 1 255 ? 7.531 -18.759 6.392 1.00 89.69 255 PHE A O 1
ATOM 2055 N N . LEU A 1 256 ? 6.766 -19.312 4.359 1.00 89.75 256 LEU A N 1
ATOM 2056 C CA . LEU A 1 256 ? 5.404 -18.838 4.580 1.00 89.75 256 LEU A CA 1
ATOM 2057 C C . LEU A 1 256 ? 4.705 -19.664 5.668 1.00 89.75 256 LEU A C 1
ATOM 2059 O O . LEU A 1 256 ? 4.081 -19.082 6.553 1.00 89.75 256 LEU A O 1
ATOM 2063 N N . VAL A 1 257 ? 4.862 -20.992 5.677 1.00 90.12 257 VAL A N 1
ATOM 2064 C CA . VAL A 1 257 ? 4.323 -21.858 6.742 1.00 90.12 257 VAL A CA 1
ATOM 2065 C C . VAL A 1 257 ? 4.953 -21.529 8.096 1.00 90.12 257 VAL A C 1
ATOM 2067 O O . VAL A 1 257 ? 4.229 -21.343 9.077 1.00 90.12 257 VAL A O 1
ATOM 2070 N N . LEU A 1 258 ? 6.282 -21.403 8.161 1.00 87.62 258 LEU A N 1
ATOM 2071 C CA . LEU A 1 258 ? 6.994 -21.040 9.392 1.00 87.62 258 LEU A CA 1
ATOM 2072 C C . LEU A 1 258 ? 6.574 -19.657 9.901 1.00 87.62 258 LEU A C 1
ATOM 2074 O O . LEU A 1 258 ? 6.265 -19.492 11.083 1.00 87.62 258 LEU A O 1
ATOM 2078 N N . PHE A 1 259 ? 6.517 -18.677 9.003 1.00 88.00 259 PHE A N 1
ATOM 2079 C CA . PHE A 1 259 ? 6.093 -17.317 9.302 1.00 88.00 259 PHE A CA 1
ATOM 2080 C C . PHE A 1 259 ? 4.662 -17.299 9.847 1.00 88.00 259 PHE A C 1
ATOM 2082 O O . PHE A 1 259 ? 4.430 -16.783 10.939 1.00 88.00 259 PHE A O 1
ATOM 2089 N N . LEU A 1 260 ? 3.714 -17.957 9.170 1.00 87.69 260 LEU A N 1
ATOM 2090 C CA . LEU A 1 260 ? 2.336 -18.067 9.648 1.00 87.69 260 LEU A CA 1
ATOM 2091 C C . LEU A 1 260 ? 2.244 -18.760 11.007 1.00 87.69 260 LEU A C 1
ATOM 2093 O O . LEU A 1 260 ? 1.516 -18.288 11.879 1.00 87.69 260 LEU A O 1
ATOM 2097 N N . PHE A 1 261 ? 2.989 -19.845 11.223 1.00 87.25 261 PHE A N 1
ATOM 2098 C CA . PHE A 1 261 ? 2.988 -20.559 12.497 1.00 87.25 261 PHE A CA 1
ATOM 2099 C C . PHE A 1 261 ? 3.440 -19.659 13.659 1.00 87.25 261 PHE A C 1
ATOM 2101 O O . PHE A 1 261 ? 2.757 -19.569 14.688 1.00 87.25 261 PHE A O 1
ATOM 2108 N N . LEU A 1 262 ? 4.554 -18.940 13.485 1.00 83.94 262 LEU A N 1
ATOM 2109 C CA . LEU A 1 262 ? 5.082 -18.012 14.488 1.00 83.94 262 LEU A CA 1
ATOM 2110 C C . LEU A 1 262 ? 4.123 -16.840 14.736 1.00 83.94 262 LEU A C 1
ATOM 2112 O O . LEU A 1 262 ? 3.834 -16.496 15.889 1.00 83.94 262 LEU A O 1
ATOM 2116 N N . SER A 1 263 ? 3.572 -16.261 13.670 1.00 82.62 263 SER A N 1
ATOM 2117 C CA . SER A 1 263 ? 2.673 -15.115 13.766 1.00 82.62 263 SER A CA 1
ATOM 2118 C C . SER A 1 263 ? 1.313 -15.477 14.370 1.00 82.62 263 SER A C 1
ATOM 2120 O O . SER A 1 263 ? 0.809 -14.729 15.208 1.00 82.62 263 SER A O 1
ATOM 2122 N N . ILE A 1 264 ? 0.739 -16.643 14.052 1.00 82.56 264 ILE A N 1
ATOM 2123 C CA . ILE A 1 264 ? -0.515 -17.124 14.661 1.00 82.56 264 ILE A CA 1
ATOM 2124 C C . ILE A 1 264 ? -0.326 -17.378 16.161 1.00 82.56 264 ILE A C 1
ATOM 2126 O O . ILE A 1 264 ? -1.178 -16.989 16.967 1.00 82.56 264 ILE A O 1
ATOM 2130 N N . LYS A 1 265 ? 0.803 -17.978 16.567 1.00 82.62 265 LYS A N 1
ATOM 2131 C CA . LYS A 1 265 ? 1.127 -18.189 17.988 1.00 82.62 265 LYS A CA 1
ATOM 2132 C C . LYS A 1 265 ? 1.188 -16.861 18.751 1.00 82.62 265 LYS A C 1
ATOM 2134 O O . LYS A 1 265 ? 0.724 -16.792 19.889 1.00 82.62 265 LYS A O 1
ATOM 2139 N N . ARG A 1 266 ? 1.706 -15.800 18.123 1.00 79.31 266 ARG A N 1
ATOM 2140 C CA . ARG A 1 266 ? 1.730 -14.440 18.687 1.00 79.31 266 ARG A CA 1
ATOM 2141 C C . ARG A 1 266 ? 0.337 -13.814 18.752 1.00 79.31 266 ARG A C 1
ATOM 2143 O O . ARG A 1 266 ? -0.031 -13.296 19.802 1.00 79.31 266 ARG A O 1
ATOM 2150 N N . LEU A 1 267 ? -0.460 -13.905 17.687 1.00 77.94 267 LEU A N 1
ATOM 2151 C CA . LEU A 1 267 ? -1.826 -13.366 17.670 1.00 77.94 267 LEU A CA 1
ATOM 2152 C C . LEU A 1 267 ? -2.706 -13.980 18.768 1.00 77.94 267 LEU A C 1
ATOM 2154 O O . LEU A 1 267 ? -3.470 -13.257 19.405 1.00 77.94 267 LEU A O 1
ATOM 2158 N N . ARG A 1 268 ? -2.536 -15.276 19.072 1.00 78.06 268 ARG A N 1
ATOM 2159 C CA . ARG A 1 268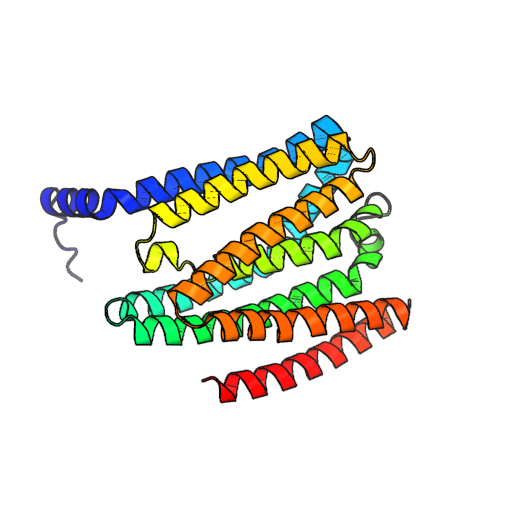 ? -3.216 -15.935 20.203 1.00 78.06 268 ARG A CA 1
ATOM 2160 C C . ARG A 1 268 ? -2.843 -15.355 21.572 1.00 78.06 268 ARG A C 1
ATOM 2162 O O . ARG A 1 268 ? -3.680 -15.383 22.461 1.00 78.06 268 ARG A O 1
ATOM 2169 N N . LYS A 1 269 ? -1.630 -14.815 21.747 1.00 71.88 269 LYS A N 1
ATOM 2170 C CA . LYS A 1 269 ? -1.207 -14.149 22.996 1.00 71.88 269 LYS A CA 1
ATOM 2171 C C . LYS A 1 269 ? -1.746 -12.718 23.134 1.00 71.88 269 LYS A C 1
ATOM 2173 O O . LYS A 1 269 ? -1.796 -12.199 24.241 1.00 71.88 269 LYS A O 1
ATOM 2178 N N . ILE A 1 270 ? -2.098 -12.070 22.019 1.00 65.69 270 ILE A N 1
ATOM 2179 C CA . ILE A 1 270 ? -2.603 -10.682 21.978 1.00 65.69 270 ILE A CA 1
ATOM 2180 C C . ILE A 1 270 ? -4.142 -10.627 22.126 1.00 65.69 270 ILE A C 1
ATOM 2182 O O . ILE A 1 270 ? -4.692 -9.584 22.498 1.00 65.69 270 ILE A O 1
ATOM 2186 N N . GLY A 1 271 ? -4.839 -11.726 21.808 1.00 57.25 271 GLY A N 1
ATOM 2187 C CA . GLY A 1 271 ? -6.302 -11.875 21.886 1.00 57.25 271 GLY A CA 1
ATOM 2188 C C . GLY A 1 271 ? -6.849 -11.777 23.302 1.00 57.25 271 GLY A C 1
ATOM 2189 O O . GLY A 1 271 ? -7.748 -10.917 23.519 1.00 57.25 271 GLY A O 1
#

Radius of gyration: 20.88 Å; Cα contacts (8 Å, |Δi|>4): 238; chains: 1; bounding box: 65×42×48 Å

Secondary structure (DSSP, 8-state):
-------HHHHHHHHHHTTHHHHHHHHHHHHHHHHHHHHHHHHHHHT-HHHHHHHHHHHHHHHHHHHHHHHHHHHHHHHHHHHHTTSHHHHHHHHHHHHHHHHHHHHHHHHHHHHTGGGHHHHH-GGGTTHHHHHHHHHHHHHHHHHHHSS-HHHHTT-HHHHHHHHHHHHHHHHHHHHHHHHH-S-HHHHHHHHHHHHHHHHHHHHHHHHHHTT-HHHHHHHHHHHHHHHHHHHHHHHHH---HHHHHHHHHHHHHHHHHHHHHHHHHH-